Protein AF-A0A2S0QZ65-F1 (afdb_monomer)

Foldseek 3Di:
DLVQLVCQLVVLVVVVPDPDPDPPDPPVSNPRSVVSVVVNVVVVVCVVVVCPPPADPVRVVVVVVVVVVVVVVVVVVVVVVCVCVVDQLSVLVVQCVVCVLDLPSLLSNLVVLCVVQVLALPRPSLVVSLVSLVSSCVSLQDLSSLLSNQLSCQSNVNHDPVSLVSSLVSLLPHDDDPVNVCSLVVQLCQCVVVDPHHDQLVSSLSSVVSNCVPDADALQVLLVNLCSCLPRHPCNVCSLVSLLSSLLRAALPRPSVVVVLVVCVVVVVVVSNVVSQVSSVVSVNHNPPDD

Mean predicted aligned error: 8.36 Å

Nearest PDB structures (foldseek):
  7b70-assembly1_I  TM=4.624E-01  e=1.657E+00  Drosophila melanogaster
  6vp9-assembly1_B  TM=1.576E-01  e=5.061E+00  Homo sapiens

Secondary structure (DSSP, 8-state):
-HHHHHHHHHHHHHHH--SS--TT-SGGGSHHHHHHHHHHHHHHHHHHHH-TTS--HHHHHHHHHHHHHHHHHHHHHHHHHHHHHT-HHHHHHHHHHH-TT-HHHHHHHHHHHHHHHTT-TT-HHHHHHHHHHHHHHHT-S-SHHHHHHHHHHHHHT---HHHHHHHHHHHHHSPP-HHHHHHHHHHHHTTTTSSS----HHHHHHHHHHHHTTS---HHHHHHHHHHHHHHSS-GGGHHHHHHHHHHHS-TT-HHHHHHHHHHHHTT-HHHHHHHHHHHHHTT-------

Solvent-accessible surface area (backbone atoms only — not comparable to full-atom values): 15655 Å² total; per-residue (Å²): 98,46,70,57,11,53,50,40,28,53,51,36,47,57,70,64,62,55,96,64,88,68,94,82,63,70,74,72,54,47,61,69,16,49,52,14,52,53,40,30,50,51,45,53,52,52,55,65,73,68,46,74,89,80,52,52,76,68,52,53,51,52,52,51,52,52,51,50,52,52,52,51,51,52,50,50,53,48,51,52,49,50,59,37,68,72,35,71,62,57,35,24,51,48,41,27,68,79,35,72,89,34,45,68,28,21,36,50,35,14,50,47,26,34,60,74,21,70,76,38,49,87,32,72,36,33,58,52,12,38,57,36,12,48,56,22,32,71,71,59,68,61,53,62,27,38,50,48,34,45,54,49,26,50,54,49,71,67,60,51,72,65,54,52,53,52,41,50,54,40,57,71,67,41,74,88,47,77,68,58,62,48,48,53,57,59,46,50,45,32,35,72,61,79,37,100,46,72,46,62,39,56,63,44,49,54,46,44,54,48,45,58,75,74,46,87,69,54,23,56,55,26,43,54,49,17,51,46,32,43,74,61,30,94,54,33,76,58,16,57,63,32,47,48,46,12,55,70,64,31,58,81,83,27,66,47,51,54,50,51,55,49,55,36,60,78,69,67,40,61,70,60,50,54,51,51,51,53,50,26,48,75,71,72,35,70,71,70,76,76,132

Sequence (291 aa):
MRALGILWFFAGHALASNIIPLELIFEHRNHLPLAGLCLVGADILSTIFRTPETFSRSGFIAVGSTLTVIILAVALVTIYRAYQWGDGMRLAQYHANIAPDSARAWIDLCNRYYELSKGQPDHPMLQKAIDTCTIGHALGYDAISQTNVVIYKAVQGTLTPADWENLLERLKTVTITPGTKQIIWSLVSNSTGQTQLQLDPDRVAEAIKVITSRTTFSAHDYLNIAYFIHNYTTHPEQAIEYMRDVIRVGKIDDPAVLQMFTDLKESSYDEWINELQAYARTQGKFISAAP

Radius of gyration: 28.52 Å; Cα contacts (8 Å, |Δi|>4): 312; chains: 1; bounding box: 61×51×83 Å

Structure (mmCIF, N/CA/C/O backbone):
data_AF-A0A2S0QZ65-F1
#
_entry.id   AF-A0A2S0QZ65-F1
#
loop_
_atom_site.group_PDB
_atom_site.id
_atom_site.type_symbol
_atom_site.label_atom_id
_atom_site.label_alt_id
_atom_site.label_comp_id
_atom_site.label_asym_id
_atom_site.label_entity_id
_atom_site.label_seq_id
_atom_site.pdbx_PDB_ins_code
_atom_site.Cartn_x
_atom_site.Cartn_y
_atom_site.Cartn_z
_atom_site.occupancy
_atom_site.B_iso_or_equiv
_atom_site.auth_seq_id
_atom_site.auth_comp_id
_atom_site.auth_asym_id
_atom_site.auth_atom_id
_atom_site.pdbx_PDB_model_num
ATOM 1 N N . MET A 1 1 ? 30.275 -25.479 -28.707 1.00 80.19 1 MET A N 1
ATOM 2 C CA . MET A 1 1 ? 29.604 -24.841 -27.547 1.00 80.19 1 MET A CA 1
ATOM 3 C C . MET A 1 1 ? 28.186 -24.348 -27.865 1.00 80.19 1 MET A C 1
ATOM 5 O O . MET A 1 1 ? 27.400 -24.177 -26.941 1.00 80.19 1 MET A O 1
ATOM 9 N N . ARG A 1 2 ? 27.803 -24.204 -29.146 1.00 84.62 2 ARG A N 1
ATOM 10 C CA . ARG A 1 2 ? 26.457 -23.758 -29.582 1.00 84.62 2 ARG A CA 1
ATOM 11 C C . ARG A 1 2 ? 25.280 -24.542 -28.994 1.00 84.62 2 ARG A C 1
ATOM 13 O O . ARG A 1 2 ? 24.388 -23.934 -28.420 1.00 84.62 2 ARG A O 1
ATOM 20 N N . ALA A 1 3 ? 25.287 -25.872 -29.105 1.00 89.38 3 ALA A N 1
ATOM 21 C CA . ALA A 1 3 ? 24.193 -26.707 -28.598 1.00 89.38 3 ALA A CA 1
ATOM 22 C C . ALA A 1 3 ? 23.999 -26.555 -27.078 1.00 89.38 3 ALA A C 1
ATOM 24 O O . ALA A 1 3 ? 22.870 -26.470 -26.610 1.00 89.38 3 ALA A O 1
ATOM 25 N N . LEU A 1 4 ? 25.101 -26.435 -26.325 1.00 90.50 4 LEU A N 1
ATOM 26 C CA . LEU A 1 4 ? 25.074 -26.183 -24.884 1.00 90.50 4 LEU A CA 1
ATOM 27 C C . LEU A 1 4 ? 24.490 -24.803 -24.559 1.00 90.50 4 LEU A C 1
ATOM 29 O O . LEU A 1 4 ? 23.642 -24.709 -23.685 1.00 90.50 4 LEU A O 1
ATOM 33 N N . GLY A 1 5 ? 24.910 -23.744 -25.261 1.00 89.94 5 GLY A N 1
ATOM 34 C CA . GLY A 1 5 ? 24.390 -22.392 -25.027 1.00 89.94 5 GLY A CA 1
ATOM 35 C C . GLY A 1 5 ? 22.899 -22.252 -25.358 1.00 89.94 5 GLY A C 1
ATOM 36 O O . GLY A 1 5 ? 22.161 -21.621 -24.604 1.00 89.94 5 GLY A O 1
ATOM 37 N N . ILE A 1 6 ? 22.437 -22.908 -26.430 1.00 91.19 6 ILE A N 1
ATOM 38 C CA . ILE A 1 6 ? 21.011 -22.982 -26.792 1.00 91.19 6 ILE A CA 1
ATOM 39 C C . ILE A 1 6 ? 20.226 -23.746 -25.717 1.00 91.19 6 ILE A C 1
ATOM 41 O O . ILE A 1 6 ? 19.225 -23.236 -25.215 1.00 91.19 6 ILE A O 1
ATOM 45 N N . LEU A 1 7 ? 20.697 -24.936 -25.323 1.00 92.50 7 LEU A N 1
ATOM 46 C CA . LEU A 1 7 ? 20.081 -25.726 -24.254 1.00 92.50 7 LEU A CA 1
ATOM 47 C C . LEU A 1 7 ? 20.018 -24.928 -22.946 1.00 92.50 7 LEU A C 1
ATOM 49 O O . LEU A 1 7 ? 18.976 -24.901 -22.306 1.00 92.50 7 LEU A O 1
ATOM 53 N N . TRP A 1 8 ? 21.101 -24.243 -22.573 1.00 91.31 8 TRP A N 1
ATOM 54 C CA . TRP A 1 8 ? 21.194 -23.432 -21.358 1.00 91.31 8 TRP A CA 1
ATOM 55 C C . TRP A 1 8 ? 20.176 -22.292 -21.342 1.00 91.31 8 TRP A C 1
ATOM 57 O O . TRP A 1 8 ? 19.488 -22.088 -20.342 1.00 91.31 8 TRP A O 1
ATOM 67 N N . PHE A 1 9 ? 20.049 -21.569 -22.458 1.00 88.94 9 PHE A N 1
ATOM 68 C CA . PHE A 1 9 ? 19.092 -20.474 -22.586 1.00 88.94 9 PHE A CA 1
ATOM 69 C C . PHE A 1 9 ? 17.650 -20.958 -22.388 1.00 88.94 9 PHE A C 1
ATOM 71 O O . PHE A 1 9 ? 16.901 -20.368 -21.606 1.00 88.94 9 PHE A O 1
ATOM 78 N N . PHE A 1 10 ? 17.267 -22.051 -23.054 1.00 89.12 10 PHE A N 1
ATOM 79 C CA . PHE A 1 10 ? 15.910 -22.588 -22.949 1.00 89.12 10 PHE A CA 1
ATOM 80 C C . PHE A 1 10 ? 15.654 -23.307 -21.620 1.00 89.12 10 PHE A C 1
ATOM 82 O O . PHE A 1 10 ? 14.580 -23.141 -21.051 1.00 89.12 10 PHE A O 1
ATOM 89 N N . ALA A 1 11 ? 16.630 -24.034 -21.073 1.00 87.12 11 ALA A N 1
ATOM 90 C CA . ALA A 1 11 ? 16.510 -24.686 -19.768 1.00 87.12 11 ALA A CA 1
ATOM 91 C C . ALA A 1 11 ? 16.367 -23.663 -18.630 1.00 87.12 11 ALA A C 1
ATOM 93 O O . ALA A 1 11 ? 15.524 -23.831 -17.752 1.00 87.12 11 ALA A O 1
ATOM 94 N N . GLY A 1 12 ? 17.133 -22.567 -18.672 1.00 83.75 12 GLY A N 1
ATOM 95 C CA . GLY A 1 12 ? 17.011 -21.480 -17.702 1.00 83.75 12 GLY A CA 1
ATOM 96 C C . GLY A 1 12 ? 15.642 -20.792 -17.753 1.00 83.75 12 GLY A C 1
ATOM 97 O O . GLY A 1 12 ? 15.053 -20.517 -16.710 1.00 83.75 12 GLY A O 1
ATOM 98 N N . HIS A 1 13 ? 15.089 -20.573 -18.951 1.00 82.44 13 HIS A N 1
ATOM 99 C CA . HIS A 1 13 ? 13.732 -20.037 -19.099 1.00 82.44 13 HIS A CA 1
ATOM 100 C C . HIS A 1 13 ? 12.644 -21.042 -18.703 1.00 82.44 13 HIS A C 1
ATOM 102 O O . HIS A 1 13 ? 11.637 -20.632 -18.133 1.00 82.44 13 HIS A O 1
ATOM 108 N N . ALA A 1 14 ? 12.848 -22.341 -18.936 1.00 81.62 14 ALA A N 1
ATOM 109 C CA . ALA A 1 14 ? 11.929 -23.386 -18.485 1.00 81.62 14 ALA A CA 1
ATOM 110 C C . ALA A 1 14 ? 11.845 -23.444 -16.950 1.00 81.62 14 ALA A C 1
ATOM 112 O O . ALA A 1 14 ? 10.753 -23.550 -16.404 1.00 81.62 14 ALA A O 1
ATOM 113 N N . LEU A 1 15 ? 12.976 -23.280 -16.251 1.00 71.19 15 LEU A N 1
ATOM 114 C CA . LEU A 1 15 ? 13.027 -23.153 -14.786 1.00 71.19 15 LEU A CA 1
ATOM 115 C C . LEU A 1 15 ? 12.347 -21.870 -14.279 1.00 71.19 15 LEU A C 1
ATOM 117 O O . LEU A 1 15 ? 11.742 -21.863 -13.209 1.00 71.19 15 LEU A O 1
ATOM 121 N N . ALA A 1 16 ? 12.453 -20.776 -15.037 1.00 65.44 16 ALA A N 1
ATOM 122 C CA . ALA A 1 16 ? 11.881 -19.478 -14.684 1.00 65.44 16 ALA A CA 1
ATOM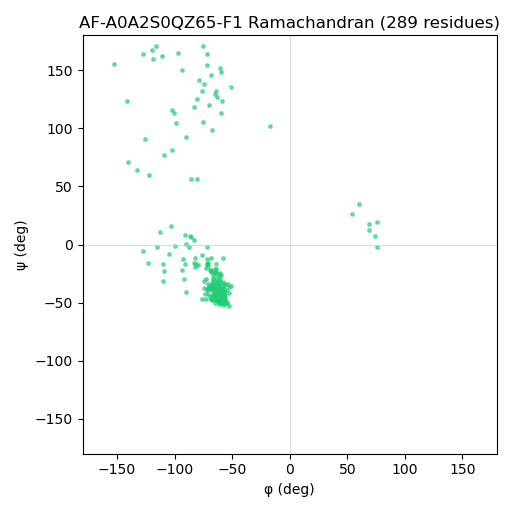 123 C C . ALA A 1 16 ? 10.389 -19.331 -15.051 1.00 65.44 16 ALA A C 1
ATOM 125 O O . ALA A 1 16 ? 9.721 -18.422 -14.542 1.00 65.44 16 ALA A O 1
ATOM 126 N N . SER A 1 17 ? 9.861 -20.212 -15.907 1.00 61.78 17 SER A N 1
ATOM 127 C CA . SER A 1 17 ? 8.450 -20.311 -16.297 1.00 61.78 17 SER A CA 1
ATOM 128 C C . SER A 1 17 ? 7.652 -21.061 -15.225 1.00 61.78 17 SER A C 1
ATOM 130 O O . SER A 1 17 ? 7.030 -22.089 -15.470 1.00 61.78 17 SER A O 1
ATOM 132 N N . ASN A 1 18 ? 7.701 -20.575 -13.985 1.00 55.81 18 ASN A N 1
ATOM 133 C CA . ASN A 1 18 ? 6.836 -21.116 -12.947 1.00 55.81 18 ASN A CA 1
ATOM 134 C C . ASN A 1 18 ? 5.395 -20.635 -13.159 1.00 55.81 18 ASN A C 1
ATOM 136 O O . ASN A 1 18 ? 5.148 -19.459 -13.419 1.00 55.81 18 ASN A O 1
ATOM 140 N N . ILE A 1 19 ? 4.462 -21.571 -12.975 1.00 58.62 19 ILE A N 1
ATOM 141 C CA . ILE A 1 19 ? 2.993 -21.453 -13.062 1.00 58.62 19 ILE A CA 1
ATOM 142 C C . ILE A 1 19 ? 2.419 -20.389 -12.097 1.00 58.62 19 ILE A C 1
ATOM 144 O O . ILE A 1 19 ? 1.267 -19.983 -12.221 1.00 58.62 19 ILE A O 1
ATOM 148 N N . ILE A 1 20 ? 3.229 -19.894 -11.155 1.00 56.56 20 ILE A N 1
ATOM 149 C CA . ILE A 1 20 ? 2.854 -18.868 -10.181 1.00 56.56 20 ILE A CA 1
ATOM 150 C C . ILE A 1 20 ? 3.395 -17.504 -10.649 1.00 56.56 20 ILE A C 1
ATOM 152 O O . ILE A 1 20 ? 4.618 -17.305 -10.660 1.00 56.56 20 ILE A O 1
ATOM 156 N N . PRO A 1 21 ? 2.525 -16.543 -11.009 1.00 48.59 21 PRO A N 1
ATOM 157 C CA . PRO A 1 21 ? 2.946 -15.185 -11.322 1.00 48.59 21 PRO A CA 1
ATOM 158 C C . PRO A 1 21 ? 3.471 -14.503 -10.050 1.00 48.59 21 PRO A C 1
ATOM 160 O O . PRO A 1 21 ? 2.712 -14.034 -9.211 1.00 48.59 21 PRO A O 1
ATOM 163 N N . LEU A 1 22 ? 4.794 -14.471 -9.882 1.00 53.34 22 LEU A N 1
ATOM 164 C CA . LEU A 1 22 ? 5.442 -13.660 -8.846 1.00 53.34 22 LEU A CA 1
ATOM 165 C C . LEU A 1 22 ? 5.599 -12.232 -9.383 1.00 53.34 22 LEU A C 1
ATOM 167 O O . LEU A 1 22 ? 6.299 -12.021 -10.373 1.00 53.34 22 LEU A O 1
ATOM 171 N N . GLU A 1 23 ? 4.975 -11.262 -8.718 1.00 55.25 23 GLU A N 1
ATOM 172 C CA . GLU A 1 23 ? 4.791 -9.888 -9.212 1.00 55.25 23 GLU A CA 1
ATOM 173 C C . GLU A 1 23 ? 6.043 -8.984 -9.245 1.00 55.25 23 GLU A C 1
ATOM 175 O O . GLU A 1 23 ? 5.927 -7.838 -9.677 1.00 55.25 23 GLU A O 1
ATOM 180 N N . LEU A 1 24 ? 7.225 -9.435 -8.799 1.00 51.62 24 LEU A N 1
ATOM 181 C CA . LEU A 1 24 ? 8.335 -8.513 -8.480 1.00 51.62 24 LEU A CA 1
ATOM 182 C C . LEU A 1 24 ? 9.699 -8.791 -9.126 1.00 51.62 24 LEU A C 1
ATOM 184 O O . LEU A 1 24 ? 10.608 -7.985 -8.970 1.00 51.62 24 LEU A O 1
ATOM 188 N N . ILE A 1 25 ? 9.894 -9.896 -9.849 1.00 53.12 25 ILE A N 1
ATOM 189 C CA . ILE A 1 25 ? 11.236 -10.279 -10.328 1.00 53.12 25 ILE A CA 1
ATOM 190 C C . ILE A 1 25 ? 11.115 -10.836 -11.745 1.00 53.12 25 ILE A C 1
ATOM 192 O O . ILE A 1 25 ? 11.221 -12.042 -11.953 1.00 53.12 25 ILE A O 1
ATOM 196 N N . PHE A 1 26 ? 10.832 -9.979 -12.725 1.00 55.62 26 PHE A N 1
ATOM 197 C CA . PHE A 1 26 ? 10.845 -10.379 -14.138 1.00 55.62 26 PHE A CA 1
ATOM 198 C C . PHE A 1 26 ? 12.229 -10.176 -14.767 1.00 55.62 26 PHE A C 1
ATOM 200 O O . PHE A 1 26 ? 12.714 -11.064 -15.463 1.00 55.62 26 PHE A O 1
ATOM 207 N N . GLU A 1 27 ? 12.915 -9.070 -14.460 1.00 56.22 27 GLU A N 1
ATOM 208 C CA . GLU A 1 27 ? 14.211 -8.754 -15.079 1.00 56.22 27 GLU A CA 1
ATOM 209 C C . GLU A 1 27 ? 15.340 -9.685 -14.600 1.00 56.22 27 GLU A C 1
ATOM 211 O O . GLU A 1 27 ? 16.138 -10.161 -15.411 1.00 56.22 27 GLU A O 1
ATOM 216 N N . HIS A 1 28 ? 15.357 -10.060 -13.313 1.00 63.12 28 HIS A N 1
ATOM 217 C CA . HIS A 1 28 ? 16.417 -10.927 -12.781 1.00 63.12 28 HIS A CA 1
ATOM 218 C C . HIS A 1 28 ? 16.341 -12.387 -13.243 1.00 63.12 28 HIS A C 1
ATOM 220 O O . HIS A 1 28 ? 17.310 -13.132 -13.093 1.00 63.12 28 HIS A O 1
ATOM 226 N N . ARG A 1 29 ? 15.224 -12.801 -13.854 1.00 69.19 29 ARG A N 1
ATOM 227 C CA . ARG A 1 29 ? 15.074 -14.154 -14.410 1.00 69.19 29 ARG A CA 1
ATOM 228 C C . ARG A 1 29 ? 15.878 -14.358 -15.685 1.00 69.19 29 ARG A C 1
ATOM 230 O O . ARG A 1 29 ? 16.154 -15.500 -16.030 1.00 69.19 29 ARG A O 1
ATOM 237 N N . ASN A 1 30 ? 16.269 -13.278 -16.366 1.00 74.62 30 ASN A N 1
ATOM 238 C CA . ASN A 1 30 ? 16.976 -13.371 -17.639 1.00 74.62 30 ASN A CA 1
ATOM 239 C C . ASN A 1 30 ? 18.507 -13.389 -17.482 1.00 74.62 30 ASN A C 1
ATOM 241 O O . ASN A 1 30 ? 19.199 -13.822 -18.396 1.00 74.62 30 ASN A O 1
ATOM 245 N N . HIS A 1 31 ? 19.066 -12.989 -16.331 1.00 79.25 31 HIS A N 1
ATOM 246 C CA . HIS A 1 31 ? 20.527 -12.941 -16.154 1.00 79.25 31 HIS A CA 1
ATOM 247 C C . HIS A 1 31 ? 21.191 -14.310 -16.362 1.00 79.25 31 HIS A C 1
ATOM 249 O O . HIS A 1 31 ? 22.187 -14.417 -17.076 1.00 79.25 31 HIS A O 1
ATOM 255 N N . LEU A 1 32 ? 20.614 -15.362 -15.772 1.00 82.56 32 LEU A N 1
ATOM 256 C CA . LEU A 1 32 ? 21.159 -16.716 -15.853 1.00 82.56 32 LEU A CA 1
ATOM 257 C C . LEU A 1 32 ? 20.974 -17.352 -17.249 1.00 82.56 32 LEU A C 1
ATOM 259 O O . LEU A 1 32 ? 21.957 -17.872 -17.784 1.00 82.56 32 LEU A O 1
ATOM 263 N N . PRO A 1 33 ? 19.788 -17.293 -17.891 1.00 87.12 33 PRO A N 1
ATOM 264 C CA . PRO A 1 33 ? 19.627 -17.751 -19.270 1.00 87.12 33 PRO A CA 1
ATOM 265 C C . PRO A 1 33 ? 20.496 -17.011 -20.294 1.00 87.12 33 PRO A C 1
ATOM 267 O O . PRO A 1 33 ? 21.007 -17.638 -21.224 1.00 87.12 33 PRO A O 1
ATOM 270 N N . LEU A 1 34 ? 20.698 -15.698 -20.133 1.00 87.50 34 LEU A N 1
ATOM 271 C CA . LEU A 1 34 ? 21.427 -14.863 -21.095 1.00 87.50 34 LEU A CA 1
ATOM 272 C C . LEU A 1 34 ? 22.913 -15.241 -21.211 1.00 87.50 34 LEU A C 1
ATOM 274 O O . LEU A 1 34 ? 23.498 -15.088 -22.283 1.00 87.50 34 LEU A O 1
ATOM 278 N N . ALA A 1 35 ? 23.497 -15.859 -20.177 1.00 87.06 35 ALA A N 1
ATOM 279 C CA . ALA A 1 35 ? 24.823 -16.475 -20.263 1.00 87.06 35 ALA A CA 1
ATOM 280 C C . ALA A 1 35 ? 24.914 -17.534 -21.385 1.00 87.06 35 ALA A C 1
ATOM 282 O O . ALA A 1 35 ? 25.939 -17.639 -22.060 1.00 87.06 35 ALA A O 1
ATOM 283 N N . GLY A 1 36 ? 23.825 -18.267 -21.648 1.00 88.38 36 GLY A N 1
ATOM 284 C CA . GLY A 1 36 ? 23.737 -19.232 -22.746 1.00 88.38 36 GLY A CA 1
ATOM 285 C C . GLY A 1 36 ? 23.864 -18.578 -24.125 1.00 88.38 36 GLY A C 1
ATOM 286 O O . GLY A 1 36 ? 24.596 -19.080 -24.980 1.00 88.38 36 GLY A O 1
ATOM 287 N N . LEU A 1 37 ? 23.238 -17.413 -24.329 1.00 87.12 37 LEU A N 1
ATOM 288 C CA . LEU A 1 37 ? 23.377 -16.637 -25.568 1.00 87.12 37 LEU A CA 1
ATOM 289 C C . LEU A 1 37 ? 24.796 -16.085 -25.741 1.00 87.12 37 LEU A C 1
ATOM 291 O O . LEU A 1 37 ? 25.327 -16.123 -26.852 1.00 87.12 37 LEU A O 1
ATOM 295 N N . CYS A 1 38 ? 25.447 -15.649 -24.658 1.00 87.25 38 CYS A N 1
ATOM 296 C CA . CYS A 1 38 ? 26.850 -15.229 -24.699 1.00 87.25 38 CYS A CA 1
ATOM 297 C C . CYS A 1 38 ? 27.777 -16.365 -25.168 1.00 87.25 38 CYS A C 1
ATOM 299 O O . CYS A 1 38 ? 28.673 -16.125 -25.978 1.00 87.25 38 CYS A O 1
ATOM 301 N N . LEU A 1 39 ? 27.537 -17.609 -24.730 1.00 87.00 39 LEU A N 1
ATOM 302 C CA . LEU A 1 39 ? 28.298 -18.785 -25.180 1.00 87.00 39 LEU A CA 1
ATOM 303 C C . LEU A 1 39 ? 28.093 -19.082 -26.672 1.00 87.00 39 LEU A C 1
ATOM 305 O O . LEU A 1 39 ? 29.053 -19.413 -27.371 1.00 87.00 39 LEU A O 1
ATOM 309 N N . VAL A 1 40 ? 26.861 -18.949 -27.177 1.00 88.38 40 VAL A N 1
ATOM 310 C CA . VAL A 1 40 ? 26.571 -19.087 -28.616 1.00 88.38 40 VAL A CA 1
ATOM 311 C C . VAL A 1 40 ? 27.291 -17.997 -29.412 1.00 88.38 40 VAL A C 1
ATOM 313 O O . VAL A 1 40 ? 27.945 -18.306 -30.408 1.00 88.38 40 VAL A O 1
ATOM 316 N N . GLY A 1 41 ? 27.226 -16.745 -28.950 1.00 85.00 41 GLY A N 1
ATOM 317 C CA . GLY A 1 41 ? 27.907 -15.612 -29.573 1.00 85.00 41 GLY A CA 1
ATOM 318 C C . GLY A 1 41 ? 29.424 -15.797 -29.630 1.00 85.00 41 GLY A C 1
ATOM 319 O O . GLY A 1 41 ? 30.018 -15.640 -30.694 1.00 85.00 41 GLY A O 1
ATOM 320 N N . ALA A 1 42 ? 30.051 -16.209 -28.524 1.00 84.25 42 ALA A N 1
ATOM 321 C CA . ALA A 1 42 ? 31.489 -16.472 -28.465 1.00 84.25 42 ALA A CA 1
ATOM 322 C C . ALA A 1 42 ? 31.923 -17.598 -29.425 1.00 84.25 42 ALA A C 1
ATOM 324 O O . ALA A 1 42 ? 32.940 -17.479 -30.111 1.00 84.25 42 ALA A O 1
ATOM 325 N N . ASP A 1 43 ? 31.139 -18.674 -29.528 1.00 84.81 43 ASP A N 1
ATOM 326 C CA . ASP A 1 43 ? 31.410 -19.787 -30.446 1.00 84.81 43 ASP A CA 1
ATOM 327 C C . ASP A 1 43 ? 31.283 -19.361 -31.922 1.00 84.81 43 ASP A C 1
ATOM 329 O O . ASP A 1 43 ? 32.160 -19.663 -32.735 1.00 84.81 43 ASP A O 1
ATOM 333 N N . ILE A 1 44 ? 30.251 -18.583 -32.269 1.00 83.12 44 ILE A N 1
ATOM 334 C CA . ILE A 1 44 ? 30.088 -18.014 -33.616 1.00 83.12 44 ILE A CA 1
ATOM 335 C C . ILE A 1 44 ? 31.264 -17.090 -33.956 1.00 83.12 44 ILE A C 1
ATOM 337 O O . ILE A 1 44 ? 31.893 -17.272 -34.997 1.00 83.12 44 ILE A O 1
ATOM 341 N N . LEU A 1 45 ? 31.611 -16.158 -33.062 1.00 80.94 45 LEU A N 1
ATOM 342 C CA . LEU A 1 45 ? 32.729 -15.231 -33.257 1.00 80.94 45 LEU A CA 1
ATOM 343 C C . LEU A 1 45 ? 34.051 -15.986 -33.430 1.00 80.94 45 LEU A C 1
ATOM 345 O O . LEU A 1 45 ? 34.762 -15.760 -34.405 1.00 80.94 45 LEU A O 1
ATOM 349 N N . SER A 1 46 ? 34.354 -16.941 -32.548 1.00 81.06 46 SER A N 1
ATOM 350 C CA . SER A 1 46 ? 35.572 -17.755 -32.654 1.00 81.06 46 SER A CA 1
ATOM 351 C C . SER A 1 46 ? 35.649 -18.554 -33.955 1.00 81.06 46 SER A C 1
ATOM 353 O O . SER A 1 46 ? 36.741 -18.722 -34.489 1.00 81.06 46 SER A O 1
ATOM 355 N N . THR A 1 47 ? 34.516 -19.008 -34.496 1.00 80.06 47 THR A N 1
ATOM 356 C CA . THR A 1 47 ? 34.484 -19.707 -35.786 1.00 80.06 47 THR A CA 1
ATOM 357 C C . THR A 1 47 ? 34.803 -18.747 -36.927 1.00 80.06 47 THR A C 1
ATOM 359 O O . THR A 1 47 ? 35.627 -19.073 -37.774 1.00 80.06 47 THR A O 1
ATOM 362 N N . ILE A 1 48 ? 34.220 -17.545 -36.912 1.00 74.56 48 ILE A N 1
ATOM 363 C CA . ILE A 1 48 ? 34.464 -16.521 -37.935 1.00 74.56 48 ILE A CA 1
ATOM 364 C C . ILE A 1 48 ? 35.936 -16.076 -37.942 1.00 74.56 48 ILE A C 1
ATOM 366 O O . ILE A 1 48 ? 36.530 -15.937 -39.007 1.00 74.56 48 ILE A O 1
ATOM 370 N N . PHE A 1 49 ? 36.549 -15.895 -36.767 1.00 72.56 49 PHE A N 1
ATOM 371 C CA . PHE A 1 49 ? 37.938 -15.432 -36.653 1.00 72.56 49 PHE A CA 1
ATOM 372 C C . PHE A 1 49 ? 39.001 -16.536 -36.823 1.00 72.56 49 PHE A C 1
ATOM 374 O O . PHE A 1 49 ? 40.178 -16.214 -36.962 1.00 72.56 49 PHE A O 1
ATOM 381 N N . ARG A 1 50 ? 38.626 -17.826 -36.818 1.00 72.75 50 ARG A N 1
ATOM 382 C CA . ARG A 1 50 ? 39.565 -18.963 -36.956 1.00 72.75 50 ARG A CA 1
ATOM 383 C C . ARG A 1 50 ? 39.771 -19.464 -38.382 1.00 72.75 50 ARG A C 1
ATOM 385 O O . ARG A 1 50 ? 40.702 -20.231 -38.599 1.00 72.75 50 ARG A O 1
ATOM 392 N N . THR A 1 51 ? 38.948 -19.051 -39.342 1.00 62.47 51 THR A N 1
ATOM 393 C CA . THR A 1 51 ? 39.070 -19.444 -40.757 1.00 62.47 51 THR A CA 1
ATOM 394 C C . THR A 1 51 ? 39.543 -18.269 -41.620 1.00 62.47 51 THR A C 1
ATOM 396 O O . THR A 1 51 ? 38.730 -17.655 -42.314 1.00 62.47 51 THR A O 1
ATOM 399 N N . PRO A 1 52 ? 40.845 -17.920 -41.586 1.00 58.28 52 PRO A N 1
ATOM 400 C CA . PRO A 1 52 ? 41.395 -16.830 -42.389 1.00 58.28 52 PRO A CA 1
ATOM 401 C C . PRO A 1 52 ? 41.425 -17.144 -43.894 1.00 58.28 52 PRO A C 1
ATOM 403 O O . PRO A 1 52 ? 41.422 -16.220 -44.698 1.00 58.28 52 PRO A O 1
ATOM 406 N N . GLU A 1 53 ? 41.411 -18.422 -44.292 1.00 60.69 53 GLU A N 1
ATOM 407 C CA . GLU A 1 53 ? 41.577 -18.819 -45.701 1.00 60.69 53 GLU A CA 1
ATOM 408 C C . GLU A 1 53 ? 40.299 -18.725 -46.551 1.00 60.69 53 GLU A C 1
ATOM 410 O O . GLU A 1 53 ? 40.372 -18.688 -47.776 1.00 60.69 53 GLU A O 1
ATOM 415 N N . THR A 1 54 ? 39.120 -18.640 -45.931 1.00 58.62 54 THR A N 1
ATOM 416 C CA . THR A 1 54 ? 37.822 -18.618 -46.635 1.00 58.62 54 THR A CA 1
ATOM 417 C C . THR A 1 54 ? 37.165 -17.241 -46.693 1.00 58.62 54 THR A C 1
ATOM 419 O O . THR A 1 54 ? 36.145 -17.080 -47.361 1.00 58.62 54 THR A O 1
ATOM 422 N N . PHE 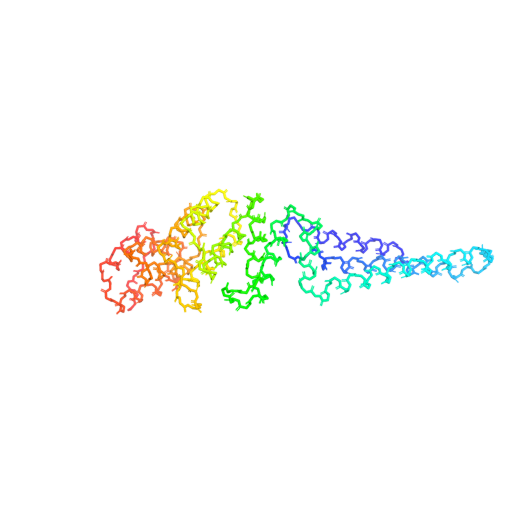A 1 55 ? 37.704 -16.241 -45.992 1.00 65.56 55 PHE A N 1
ATOM 423 C CA . PHE A 1 55 ? 37.090 -14.918 -45.898 1.00 65.56 55 PHE A CA 1
ATOM 424 C C . PHE A 1 55 ? 37.803 -13.918 -46.810 1.00 65.56 55 PHE A C 1
ATOM 426 O O . PHE A 1 55 ? 38.965 -13.573 -46.603 1.00 65.56 55 PHE A O 1
ATOM 433 N N . SER A 1 56 ? 37.092 -13.401 -47.814 1.00 75.81 56 SER A N 1
ATOM 434 C CA . SER A 1 56 ? 37.586 -12.267 -48.594 1.00 75.81 56 SER A CA 1
ATOM 435 C C . SER A 1 56 ? 37.808 -11.054 -47.679 1.00 75.81 56 SER A C 1
ATOM 437 O O . SER A 1 56 ? 37.099 -10.858 -46.686 1.00 75.81 56 SER A O 1
ATOM 439 N N . ARG A 1 57 ? 38.749 -10.172 -48.044 1.00 76.94 57 ARG A N 1
ATOM 440 C CA . ARG A 1 57 ? 38.976 -8.894 -47.340 1.00 76.94 57 ARG A CA 1
ATOM 441 C C . ARG A 1 57 ? 37.675 -8.096 -47.163 1.00 76.94 57 ARG A C 1
ATOM 443 O O . ARG A 1 57 ? 37.479 -7.470 -46.126 1.00 76.94 57 ARG A O 1
ATOM 450 N N . SER A 1 58 ? 36.774 -8.153 -48.148 1.00 77.69 58 SER A N 1
ATOM 451 C CA . SER A 1 58 ? 35.447 -7.531 -48.082 1.00 77.69 58 SER A CA 1
ATOM 452 C C . SER A 1 58 ? 34.537 -8.167 -47.026 1.00 77.69 58 SER A C 1
ATOM 454 O O . SER A 1 58 ? 33.866 -7.439 -46.300 1.00 77.69 58 SER A O 1
ATOM 456 N N . GLY A 1 59 ? 34.553 -9.494 -46.878 1.00 78.38 59 GLY A N 1
ATOM 457 C CA . GLY A 1 59 ? 33.783 -10.193 -45.850 1.00 78.38 59 GLY A CA 1
ATOM 458 C C . GLY A 1 59 ? 34.246 -9.847 -44.434 1.00 78.38 59 GLY A C 1
ATOM 459 O O . GLY A 1 59 ? 33.417 -9.602 -43.561 1.00 78.38 59 GLY A O 1
ATOM 460 N N . PHE A 1 60 ? 35.559 -9.763 -44.202 1.00 79.00 60 PHE A N 1
ATOM 461 C CA . PHE A 1 60 ? 36.093 -9.443 -42.874 1.00 79.00 60 PHE A CA 1
ATOM 462 C C . PHE A 1 60 ? 35.702 -8.022 -42.444 1.00 79.00 60 PHE A C 1
ATOM 464 O O . PHE A 1 60 ? 35.268 -7.806 -41.314 1.00 79.00 60 PHE A O 1
ATOM 471 N N . ILE A 1 61 ? 35.777 -7.062 -43.373 1.00 81.88 61 ILE A N 1
ATOM 472 C CA . ILE A 1 61 ? 35.337 -5.678 -43.147 1.00 81.88 61 ILE A CA 1
ATOM 473 C C . ILE A 1 61 ? 33.821 -5.620 -42.896 1.00 81.88 61 ILE A C 1
ATOM 475 O O . ILE A 1 61 ? 33.380 -4.903 -41.998 1.00 81.88 61 ILE A O 1
ATOM 479 N N . ALA A 1 62 ? 33.018 -6.390 -43.637 1.00 82.12 62 ALA A N 1
ATOM 480 C CA . ALA A 1 62 ? 31.568 -6.447 -43.445 1.00 82.12 62 ALA A CA 1
ATOM 481 C C . ALA A 1 62 ? 31.181 -7.013 -42.066 1.00 82.12 62 ALA A C 1
ATOM 483 O O . ALA A 1 62 ? 30.345 -6.433 -41.374 1.00 82.12 62 ALA A O 1
ATOM 484 N N . VAL A 1 63 ? 31.822 -8.097 -41.615 1.00 82.69 63 VAL A N 1
ATOM 485 C CA . VAL A 1 63 ? 31.577 -8.653 -40.274 1.00 82.69 63 VAL A CA 1
ATOM 486 C C . VAL A 1 63 ? 32.058 -7.696 -39.185 1.00 82.69 63 VAL A C 1
ATOM 488 O O . VAL A 1 63 ? 31.314 -7.427 -38.245 1.00 82.69 63 VAL A O 1
ATOM 491 N N . GLY A 1 64 ? 33.272 -7.153 -39.318 1.00 83.12 64 GLY A N 1
ATOM 492 C CA . GLY A 1 64 ? 33.830 -6.205 -38.355 1.00 83.12 64 GLY A CA 1
ATOM 493 C C . GLY A 1 64 ? 32.945 -4.971 -38.189 1.00 83.12 64 GLY A C 1
ATOM 494 O O . GLY A 1 64 ? 32.566 -4.640 -37.070 1.00 83.12 64 GLY A O 1
ATOM 495 N N . SER A 1 65 ? 32.530 -4.351 -39.298 1.00 84.19 65 SER A N 1
ATOM 496 C CA . SER A 1 65 ? 31.616 -3.200 -39.274 1.00 84.19 65 SER A CA 1
ATOM 497 C C . SER A 1 65 ? 30.255 -3.545 -38.669 1.00 84.19 65 SER A C 1
ATOM 499 O O . SER A 1 65 ? 29.761 -2.791 -37.834 1.00 84.19 65 SER A O 1
ATOM 501 N N . THR A 1 66 ? 29.682 -4.706 -39.000 1.00 85.06 66 THR A N 1
ATOM 502 C CA . THR A 1 66 ? 28.419 -5.172 -38.405 1.00 85.06 66 THR A CA 1
ATOM 503 C C . THR A 1 66 ? 28.543 -5.335 -36.888 1.00 85.06 66 THR A C 1
ATOM 505 O O . THR A 1 66 ? 27.696 -4.844 -36.144 1.00 85.06 66 THR A O 1
ATOM 508 N N . LEU A 1 67 ? 29.616 -5.968 -36.404 1.00 85.94 67 LEU A N 1
ATOM 509 C CA . LEU A 1 67 ? 29.862 -6.132 -34.968 1.00 85.94 67 LEU A CA 1
ATOM 510 C C . LEU A 1 67 ? 30.072 -4.792 -34.268 1.00 85.94 67 LEU A C 1
ATOM 512 O O . LEU A 1 67 ? 29.522 -4.581 -33.191 1.00 85.94 67 LEU A O 1
ATOM 516 N N . THR A 1 68 ? 30.815 -3.868 -34.881 1.00 87.50 68 THR A N 1
ATOM 517 C CA . THR A 1 68 ? 30.984 -2.513 -34.349 1.00 87.50 68 THR A CA 1
ATOM 518 C C . THR A 1 68 ? 29.642 -1.795 -34.229 1.00 87.50 68 THR A C 1
ATOM 520 O O . THR A 1 68 ? 29.368 -1.218 -33.181 1.00 87.50 68 THR A O 1
ATOM 523 N N . VAL A 1 69 ? 28.775 -1.874 -35.243 1.00 92.25 69 VAL A N 1
ATOM 524 C CA . VAL A 1 69 ? 27.427 -1.281 -35.194 1.00 92.25 69 VAL A CA 1
ATOM 525 C C . VAL A 1 69 ? 26.593 -1.896 -34.071 1.00 92.25 69 VAL A C 1
ATOM 527 O O . VAL A 1 69 ? 25.968 -1.157 -33.315 1.00 92.25 69 VAL A O 1
ATOM 530 N N . ILE A 1 70 ? 26.618 -3.223 -33.909 1.00 89.00 70 ILE A N 1
ATOM 531 C CA . ILE A 1 70 ? 25.903 -3.908 -32.821 1.00 89.00 70 ILE A CA 1
ATOM 532 C C . ILE A 1 70 ? 26.418 -3.445 -31.454 1.00 89.00 70 ILE A C 1
ATOM 534 O O . ILE A 1 70 ? 25.618 -3.094 -30.590 1.00 89.00 70 ILE A O 1
ATOM 538 N N . ILE A 1 71 ? 27.739 -3.402 -31.254 1.00 89.38 71 ILE A N 1
ATOM 539 C CA . ILE A 1 71 ? 28.348 -2.964 -29.989 1.00 89.38 71 ILE A CA 1
ATOM 540 C C . ILE A 1 71 ? 27.972 -1.514 -29.686 1.00 89.38 71 ILE A C 1
ATOM 542 O O . ILE A 1 71 ? 27.575 -1.215 -28.562 1.00 89.38 71 ILE A O 1
ATOM 546 N N . LEU A 1 72 ? 28.051 -0.621 -30.676 1.00 94.50 72 LEU A N 1
ATOM 547 C CA . LEU A 1 72 ? 27.665 0.779 -30.510 1.00 94.50 72 LEU A CA 1
ATOM 548 C C . LEU A 1 72 ? 26.176 0.916 -30.180 1.00 94.50 72 LEU A C 1
ATOM 550 O O . LEU A 1 72 ? 25.829 1.655 -29.262 1.00 94.50 72 LEU A O 1
ATOM 554 N N . ALA A 1 73 ? 25.299 0.178 -30.862 1.00 94.06 73 ALA A N 1
ATOM 555 C CA . ALA A 1 73 ? 23.866 0.186 -30.580 1.00 94.06 73 ALA A CA 1
ATOM 556 C C . ALA A 1 73 ? 23.566 -0.293 -29.150 1.00 94.06 73 ALA A C 1
ATOM 558 O O . ALA A 1 73 ? 22.842 0.376 -28.414 1.00 94.06 73 ALA A O 1
ATOM 559 N N . VAL A 1 74 ? 24.168 -1.408 -28.721 1.00 90.88 74 VAL A N 1
ATOM 560 C CA . VAL A 1 74 ? 24.005 -1.935 -27.356 1.00 90.88 74 VAL A CA 1
ATOM 561 C C . VAL A 1 74 ? 24.570 -0.964 -26.322 1.00 90.88 74 VAL A C 1
ATOM 563 O O . VAL A 1 74 ? 23.920 -0.728 -25.305 1.00 90.88 74 VAL A O 1
ATOM 566 N N . ALA A 1 75 ? 25.734 -0.360 -26.572 1.00 93.38 75 ALA A N 1
ATOM 567 C CA . ALA A 1 75 ? 26.320 0.636 -25.681 1.00 93.38 75 ALA A CA 1
ATOM 568 C C . ALA A 1 75 ? 25.404 1.858 -25.525 1.00 93.38 75 ALA A C 1
ATOM 570 O O . ALA A 1 75 ? 25.135 2.275 -24.402 1.00 93.38 75 ALA A O 1
ATOM 571 N N . LEU A 1 76 ? 24.855 2.382 -26.626 1.00 96.38 76 LEU A N 1
ATOM 572 C CA . LEU A 1 76 ? 23.921 3.510 -26.602 1.00 96.38 76 LEU A CA 1
ATOM 573 C C . LEU A 1 76 ? 22.632 3.179 -25.841 1.00 96.38 76 LEU A C 1
ATOM 575 O O . LEU A 1 76 ? 22.220 3.954 -24.978 1.00 96.38 76 LEU A O 1
ATOM 579 N N . VAL A 1 77 ? 22.021 2.017 -26.098 1.00 93.88 77 VAL A N 1
ATOM 580 C CA . VAL A 1 77 ? 20.824 1.569 -25.363 1.00 93.88 77 VAL A CA 1
ATOM 581 C C . VAL A 1 77 ? 21.137 1.383 -23.879 1.00 93.88 77 VAL A C 1
ATOM 583 O O . VAL A 1 77 ? 20.339 1.773 -23.030 1.00 93.88 77 VAL A O 1
ATOM 586 N N . THR A 1 78 ? 22.309 0.842 -23.551 1.00 91.75 78 THR A N 1
ATOM 587 C CA . THR A 1 78 ? 22.743 0.644 -22.162 1.00 91.75 78 THR A CA 1
ATOM 588 C C . THR A 1 78 ? 22.945 1.977 -21.453 1.00 91.75 78 THR A C 1
ATOM 590 O O . THR A 1 78 ? 22.465 2.138 -20.336 1.00 91.75 78 THR A O 1
ATOM 593 N N . ILE A 1 79 ? 23.583 2.955 -22.101 1.00 95.56 79 ILE A N 1
ATOM 594 C CA . ILE A 1 79 ? 23.742 4.313 -21.562 1.00 95.56 79 ILE A CA 1
ATOM 595 C C . ILE A 1 79 ? 22.371 4.953 -21.337 1.00 95.56 79 ILE A C 1
ATOM 597 O O . ILE A 1 79 ? 22.124 5.513 -20.271 1.00 95.56 79 ILE A O 1
ATOM 601 N N . TYR A 1 80 ? 21.457 4.841 -22.302 1.00 93.06 80 TYR A N 1
ATOM 602 C CA . TYR A 1 80 ? 20.113 5.396 -22.173 1.00 93.06 80 TYR A CA 1
ATOM 603 C C . TYR A 1 80 ? 19.319 4.734 -21.036 1.00 93.06 80 TYR A C 1
ATOM 605 O O . TYR A 1 80 ? 18.684 5.424 -20.240 1.00 93.06 80 TYR A O 1
ATOM 613 N N . ARG A 1 81 ? 19.410 3.407 -20.891 1.00 91.81 81 ARG A N 1
ATOM 614 C CA . ARG A 1 81 ? 18.806 2.677 -19.766 1.00 91.81 81 ARG A CA 1
ATOM 615 C C . ARG A 1 81 ? 19.443 3.065 -18.435 1.00 91.81 81 ARG A C 1
ATOM 617 O O . ARG A 1 81 ? 18.713 3.356 -17.498 1.00 91.81 81 ARG A O 1
ATOM 624 N N . ALA A 1 82 ? 20.767 3.157 -18.352 1.00 93.25 82 ALA A N 1
ATOM 625 C CA . ALA A 1 82 ? 21.454 3.621 -17.148 1.00 93.25 82 ALA A CA 1
ATOM 626 C C . ALA A 1 82 ? 21.030 5.050 -16.773 1.00 93.25 82 ALA A C 1
ATOM 628 O O . ALA A 1 82 ? 20.802 5.339 -15.603 1.00 93.25 82 ALA A O 1
ATOM 629 N N . TYR A 1 83 ? 20.838 5.926 -17.764 1.00 94.12 83 TYR A N 1
ATOM 630 C CA . TYR A 1 83 ? 20.292 7.261 -17.547 1.00 94.12 83 TYR A CA 1
ATOM 631 C C . TYR A 1 83 ? 18.857 7.208 -17.006 1.00 94.12 83 TYR A C 1
ATOM 633 O O . TYR A 1 83 ? 18.562 7.919 -16.055 1.00 94.12 83 TYR A O 1
ATOM 641 N N . GLN A 1 84 ? 17.964 6.375 -17.550 1.00 89.44 84 GLN A N 1
ATOM 642 C CA . GLN A 1 84 ? 16.599 6.223 -17.019 1.00 89.44 84 GLN A CA 1
ATOM 643 C C . GLN A 1 84 ? 16.587 5.734 -15.564 1.00 89.44 84 GLN A C 1
ATOM 645 O O . GLN A 1 84 ? 15.875 6.298 -14.743 1.00 89.44 84 GLN A O 1
ATOM 650 N N . TRP A 1 85 ? 17.390 4.716 -15.249 1.00 91.94 85 TRP A N 1
ATOM 651 C CA . TRP A 1 85 ? 17.433 4.076 -13.929 1.00 91.94 85 TRP A CA 1
ATOM 652 C C . TRP A 1 85 ? 18.235 4.853 -12.885 1.00 91.94 85 TRP A C 1
ATOM 654 O O . TRP A 1 85 ? 18.086 4.606 -11.693 1.00 91.94 85 TRP A O 1
ATOM 664 N N . GLY A 1 86 ? 19.082 5.788 -13.317 1.00 92.94 86 GLY A N 1
ATOM 665 C CA . GLY A 1 86 ? 19.902 6.598 -12.421 1.00 92.94 86 GLY A CA 1
ATOM 666 C C . GLY A 1 86 ? 19.112 7.592 -11.566 1.00 92.94 86 GLY A C 1
ATOM 667 O O . GLY A 1 86 ? 19.685 8.168 -10.649 1.00 92.94 86 GLY A O 1
ATOM 668 N N . ASP A 1 87 ? 17.825 7.810 -11.856 1.00 95.00 87 ASP A N 1
ATOM 669 C CA . ASP A 1 87 ? 16.951 8.701 -11.094 1.00 95.00 87 ASP A CA 1
ATOM 670 C C . ASP A 1 87 ? 15.537 8.112 -10.969 1.00 95.00 87 ASP A C 1
ATOM 672 O O . ASP A 1 87 ? 14.876 7.828 -11.969 1.00 95.00 87 ASP A O 1
ATOM 676 N N . GLY A 1 88 ? 15.061 7.940 -9.732 1.00 92.88 88 GLY A N 1
ATOM 677 C CA . GLY A 1 88 ? 13.772 7.294 -9.459 1.00 92.88 88 GLY A CA 1
ATOM 678 C C . GLY A 1 88 ? 12.570 8.068 -10.008 1.00 92.88 88 GLY A C 1
ATOM 679 O O . GLY A 1 88 ? 11.603 7.456 -10.455 1.00 92.88 88 GLY A O 1
ATOM 680 N N . MET A 1 89 ? 12.638 9.403 -10.036 1.00 95.88 89 MET A N 1
ATOM 681 C CA . MET A 1 89 ? 11.579 10.237 -10.614 1.00 95.88 89 MET A CA 1
ATOM 682 C C . MET A 1 89 ? 11.508 10.060 -12.135 1.00 95.88 89 MET A C 1
ATOM 684 O O . MET A 1 89 ? 10.435 9.828 -12.690 1.00 95.88 89 MET A O 1
ATOM 688 N N . ARG A 1 90 ? 12.655 10.115 -12.815 1.00 95.19 90 ARG A N 1
ATOM 689 C CA . ARG A 1 90 ? 12.758 9.888 -14.260 1.00 95.19 90 ARG A CA 1
ATOM 690 C C . ARG A 1 90 ? 12.243 8.513 -14.663 1.00 95.19 90 ARG A C 1
ATOM 692 O O . ARG A 1 90 ? 11.540 8.400 -15.667 1.00 95.19 90 ARG A O 1
ATOM 699 N N . LEU A 1 91 ? 12.577 7.485 -13.887 1.00 95.19 91 LEU A N 1
ATOM 700 C CA . LEU A 1 91 ? 12.103 6.128 -14.126 1.00 95.19 91 LEU A CA 1
ATOM 701 C C . LEU A 1 91 ? 10.576 6.037 -13.989 1.00 95.19 91 LEU A C 1
ATOM 703 O O . LEU A 1 91 ? 9.918 5.521 -14.892 1.00 95.19 91 LEU A O 1
ATOM 707 N N . ALA A 1 92 ? 10.005 6.610 -12.926 1.00 96.12 92 ALA A N 1
ATOM 708 C CA . ALA A 1 92 ? 8.561 6.623 -12.697 1.00 96.12 92 ALA A CA 1
ATOM 709 C C . ALA A 1 92 ? 7.798 7.368 -13.810 1.00 96.12 92 ALA A C 1
ATOM 711 O O . ALA A 1 92 ? 6.794 6.876 -14.326 1.00 96.12 92 ALA A O 1
ATOM 712 N N . GLN A 1 93 ? 8.311 8.523 -14.249 1.00 96.12 93 GLN A N 1
ATOM 713 C CA . GLN A 1 93 ? 7.748 9.280 -15.375 1.00 96.12 93 GLN A CA 1
ATOM 714 C C . GLN A 1 93 ? 7.784 8.476 -16.673 1.00 96.12 93 GLN A C 1
ATOM 716 O O . GLN A 1 93 ? 6.805 8.449 -17.419 1.00 96.12 93 GLN A O 1
ATOM 721 N N . TYR A 1 94 ? 8.910 7.814 -16.941 1.00 95.44 94 TYR A N 1
ATOM 722 C CA . TYR A 1 94 ? 9.046 6.952 -18.104 1.00 95.44 94 TYR A CA 1
ATOM 723 C C . TYR A 1 94 ? 8.035 5.802 -18.057 1.00 95.44 94 TYR A C 1
ATOM 725 O O . TYR A 1 94 ? 7.352 5.571 -19.051 1.00 95.44 94 TYR A O 1
ATOM 733 N N . HIS A 1 95 ? 7.883 5.130 -16.911 1.00 95.00 95 HIS A N 1
ATOM 734 C CA . HIS A 1 95 ? 6.930 4.034 -16.737 1.00 95.00 95 HIS A CA 1
ATOM 735 C C . HIS A 1 95 ? 5.478 4.463 -16.938 1.00 95.00 95 HIS A C 1
ATOM 737 O O . HIS A 1 95 ? 4.768 3.796 -17.688 1.00 95.00 95 HIS A O 1
ATOM 743 N N . ALA A 1 96 ? 5.055 5.582 -16.349 1.00 95.44 96 ALA A N 1
ATOM 744 C CA . ALA A 1 96 ? 3.704 6.105 -16.553 1.00 95.44 96 ALA A CA 1
ATOM 745 C C . ALA A 1 96 ? 3.444 6.478 -18.024 1.00 95.44 96 ALA A C 1
ATOM 747 O O . ALA A 1 96 ? 2.340 6.293 -18.525 1.00 95.44 96 ALA A O 1
ATOM 748 N N . ASN A 1 97 ? 4.473 6.944 -18.741 1.00 95.06 97 ASN A N 1
ATOM 749 C CA . ASN A 1 97 ? 4.360 7.295 -20.156 1.00 95.06 97 ASN A CA 1
ATOM 750 C C . ASN A 1 97 ? 4.264 6.066 -21.079 1.00 95.06 97 ASN A C 1
ATOM 752 O O . ASN A 1 97 ? 3.467 6.056 -22.011 1.00 95.06 97 ASN A O 1
ATOM 756 N N . ILE A 1 98 ? 5.067 5.021 -20.844 1.00 95.12 98 ILE A N 1
ATOM 757 C CA . ILE A 1 98 ? 5.046 3.817 -21.698 1.00 95.12 98 ILE A CA 1
ATOM 758 C C . ILE A 1 98 ? 3.925 2.835 -21.340 1.00 95.12 98 ILE A C 1
ATOM 760 O O . ILE A 1 98 ? 3.590 1.976 -22.152 1.00 95.12 98 ILE A O 1
ATOM 764 N N . ALA A 1 99 ? 3.375 2.934 -20.129 1.00 94.25 99 ALA A N 1
ATOM 765 C CA . ALA A 1 99 ? 2.302 2.085 -19.629 1.00 94.25 99 ALA A CA 1
ATOM 766 C C . ALA A 1 99 ? 1.202 2.940 -18.967 1.00 94.25 99 ALA A C 1
ATOM 768 O O . ALA A 1 99 ? 0.974 2.814 -17.761 1.00 94.25 99 ALA A O 1
ATOM 769 N N . PRO A 1 100 ? 0.506 3.800 -19.738 1.00 93.44 100 PRO A N 1
ATOM 770 C CA . PRO A 1 100 ? -0.518 4.700 -19.204 1.00 93.44 100 PRO A CA 1
ATOM 771 C C . PRO A 1 100 ? -1.728 3.954 -18.629 1.00 93.44 100 PRO A C 1
ATOM 773 O O . PRO A 1 100 ? -2.417 4.482 -17.764 1.00 93.44 100 PRO A O 1
ATOM 776 N N . ASP A 1 101 ? -1.951 2.705 -19.029 1.00 92.44 101 ASP A N 1
ATOM 777 C CA . ASP A 1 101 ? -3.009 1.859 -18.471 1.00 92.44 101 ASP A CA 1
ATOM 778 C C . ASP A 1 101 ? -2.570 1.125 -17.192 1.00 92.44 101 ASP A C 1
ATOM 780 O O . ASP A 1 101 ? -3.300 0.274 -16.686 1.00 92.44 101 ASP A O 1
ATOM 784 N N . SER A 1 102 ? -1.375 1.414 -16.656 1.00 91.06 102 SER A N 1
ATOM 785 C CA . SER A 1 102 ? -0.836 0.802 -15.438 1.00 91.06 102 SER A CA 1
ATOM 786 C C . SER A 1 102 ? -1.031 1.695 -14.211 1.00 91.06 102 SER A C 1
ATOM 788 O O . SER A 1 102 ? -0.263 2.626 -13.973 1.00 91.06 102 SER A O 1
ATOM 790 N N . ALA A 1 103 ? -1.987 1.350 -13.348 1.00 89.88 103 ALA A N 1
ATOM 791 C CA . ALA A 1 103 ? -2.180 1.965 -12.043 1.00 89.88 103 ALA A CA 1
ATOM 792 C C . ALA A 1 103 ? -0.896 1.923 -11.216 1.00 89.88 103 ALA A C 1
ATOM 794 O O . ALA A 1 103 ? -0.533 2.908 -10.590 1.00 89.88 103 ALA A O 1
ATOM 795 N N . ARG A 1 104 ? -0.138 0.820 -11.280 1.00 89.69 104 ARG A N 1
ATOM 796 C CA . ARG A 1 104 ? 1.14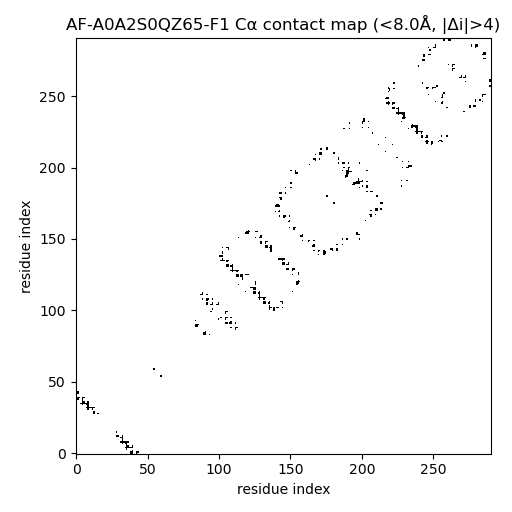9 0.698 -10.582 1.00 89.69 104 ARG A CA 1
ATOM 797 C C . ARG A 1 104 ? 2.153 1.765 -11.027 1.00 89.69 104 ARG A C 1
ATOM 799 O O . ARG A 1 104 ? 2.842 2.316 -10.174 1.00 89.69 104 ARG A O 1
ATOM 806 N N . ALA A 1 105 ? 2.225 2.067 -12.324 1.00 94.44 105 ALA A N 1
ATOM 807 C CA . ALA A 1 105 ? 3.105 3.117 -12.832 1.00 94.44 105 ALA A CA 1
ATOM 808 C C . ALA A 1 105 ? 2.675 4.509 -12.334 1.00 94.44 105 ALA A C 1
ATOM 810 O O . ALA A 1 105 ? 3.518 5.305 -11.922 1.00 94.44 105 ALA A O 1
ATOM 811 N N . TRP A 1 106 ? 1.365 4.776 -12.294 1.00 95.88 106 TRP A N 1
ATOM 812 C CA . TRP A 1 106 ? 0.824 6.020 -11.740 1.00 95.88 106 TRP A CA 1
ATOM 813 C C . TRP A 1 106 ? 1.016 6.142 -10.227 1.00 95.88 106 TRP A C 1
ATOM 815 O O . TRP A 1 106 ? 1.346 7.227 -9.754 1.00 95.88 106 TRP A O 1
ATOM 825 N N . ILE A 1 107 ? 0.858 5.047 -9.476 1.00 94.44 107 ILE A N 1
ATOM 826 C CA . ILE A 1 107 ? 1.105 4.988 -8.029 1.00 94.44 107 ILE A CA 1
ATOM 827 C C . ILE A 1 107 ? 2.567 5.320 -7.728 1.00 94.44 107 ILE A C 1
ATOM 829 O O . ILE A 1 107 ? 2.826 6.163 -6.874 1.00 94.44 107 ILE A O 1
ATOM 833 N N . ASP A 1 108 ? 3.521 4.701 -8.433 1.00 95.69 108 ASP A N 1
ATOM 834 C CA . ASP A 1 108 ? 4.949 4.997 -8.246 1.00 95.69 108 ASP A CA 1
ATOM 835 C C . ASP A 1 108 ? 5.240 6.475 -8.537 1.00 95.69 108 ASP A C 1
ATOM 837 O O . ASP A 1 108 ? 5.823 7.169 -7.705 1.00 95.69 108 ASP A O 1
ATOM 841 N N . LEU A 1 109 ? 4.744 7.005 -9.659 1.00 97.31 109 LEU A N 1
ATOM 842 C CA . LEU A 1 109 ? 4.948 8.411 -10.003 1.00 97.31 109 LEU A CA 1
ATOM 843 C C . LEU A 1 109 ? 4.317 9.372 -8.986 1.00 97.31 109 LEU A C 1
ATOM 845 O O . LEU A 1 109 ? 4.944 10.365 -8.611 1.00 97.31 109 LEU A O 1
ATOM 849 N N . CYS A 1 110 ? 3.102 9.093 -8.511 1.00 96.44 110 CYS A N 1
ATOM 850 C CA . CYS A 1 110 ? 2.455 9.971 -7.546 1.00 96.44 110 CYS A CA 1
ATOM 851 C C . CYS A 1 110 ? 3.115 9.907 -6.161 1.00 96.44 110 CYS A C 1
ATOM 853 O O . CYS A 1 110 ? 3.331 10.957 -5.553 1.00 96.44 110 CYS A O 1
ATOM 855 N N . ASN A 1 111 ? 3.565 8.725 -5.725 1.00 95.88 111 ASN A N 1
ATOM 856 C CA . ASN A 1 111 ? 4.378 8.571 -4.517 1.00 95.88 111 ASN A CA 1
ATOM 857 C C . ASN A 1 111 ? 5.685 9.374 -4.611 1.00 95.88 111 ASN A C 1
ATOM 859 O O . ASN A 1 111 ? 6.043 10.070 -3.666 1.00 95.88 111 ASN A O 1
ATOM 863 N N . ARG A 1 112 ? 6.374 9.355 -5.762 1.00 97.19 112 ARG A N 1
ATOM 864 C CA . ARG A 1 112 ? 7.601 10.146 -5.978 1.00 97.19 112 ARG A CA 1
ATOM 865 C C . ARG A 1 112 ? 7.345 11.648 -5.864 1.00 97.19 112 ARG A C 1
ATOM 867 O O . ARG A 1 112 ? 8.166 12.372 -5.304 1.00 97.19 112 ARG A O 1
ATOM 874 N N . TYR A 1 113 ? 6.218 12.141 -6.380 1.00 97.62 113 TYR A N 1
ATOM 875 C CA . TYR A 1 113 ? 5.849 13.551 -6.214 1.00 97.62 113 TYR A CA 1
ATOM 876 C C . TYR A 1 113 ? 5.534 13.903 -4.759 1.00 97.62 113 TYR A C 1
ATOM 878 O O . TYR A 1 113 ? 5.944 14.967 -4.292 1.00 97.62 113 TYR A O 1
ATOM 886 N N . TYR A 1 114 ? 4.885 13.002 -4.024 1.00 95.81 114 TYR A N 1
ATOM 887 C CA . TYR A 1 114 ? 4.657 13.176 -2.593 1.00 95.81 114 TYR A CA 1
ATOM 888 C C . TYR A 1 114 ? 5.968 13.178 -1.788 1.00 95.81 114 TYR A C 1
ATOM 890 O O . TYR A 1 114 ? 6.185 14.055 -0.958 1.00 95.81 114 TYR A O 1
ATOM 898 N N . GLU A 1 115 ? 6.903 12.272 -2.081 1.00 94.88 115 GLU A N 1
ATOM 899 C CA . GLU A 1 115 ? 8.239 12.266 -1.464 1.00 94.88 115 GLU A CA 1
ATOM 900 C C . GLU A 1 115 ? 8.969 13.602 -1.686 1.00 94.88 115 GLU A C 1
ATOM 902 O O . GLU A 1 115 ? 9.538 14.171 -0.751 1.00 94.88 115 GLU A O 1
ATOM 907 N N . LEU A 1 116 ? 8.901 14.154 -2.905 1.00 95.62 116 LEU A N 1
ATOM 908 C CA . LEU A 1 116 ? 9.484 15.463 -3.217 1.00 95.62 116 LEU A CA 1
ATOM 909 C C . LEU A 1 116 ? 8.787 16.628 -2.509 1.00 95.62 116 LEU A C 1
ATOM 911 O O . LEU A 1 116 ? 9.434 17.647 -2.273 1.00 95.62 116 LEU A O 1
ATOM 915 N N . SER A 1 117 ? 7.500 16.505 -2.171 1.00 94.81 117 SER A N 1
ATOM 916 C CA . SER A 1 117 ? 6.802 17.517 -1.372 1.00 94.81 117 SER A CA 1
ATOM 917 C C . SER A 1 117 ? 7.247 17.523 0.087 1.00 94.81 117 SER A C 1
ATOM 919 O O . SER A 1 117 ? 6.991 18.495 0.796 1.00 94.81 117 SER A O 1
ATOM 921 N N . LYS A 1 118 ? 7.916 16.452 0.544 1.00 91.88 118 LYS A N 1
ATOM 922 C CA . LYS A 1 118 ? 8.298 16.232 1.945 1.00 91.88 118 LYS A CA 1
ATOM 923 C C . LYS A 1 118 ? 7.104 16.318 2.907 1.00 91.88 118 LYS A C 1
ATOM 925 O O . LYS A 1 118 ? 7.283 16.675 4.068 1.00 91.88 118 LYS A O 1
ATOM 930 N N . GLY A 1 119 ? 5.893 16.037 2.416 1.00 87.25 119 GLY A N 1
ATOM 931 C CA . GLY A 1 119 ? 4.656 16.160 3.190 1.00 87.25 119 GLY A CA 1
ATOM 932 C C . GLY A 1 119 ? 4.261 17.602 3.530 1.00 87.25 119 GLY A C 1
ATOM 933 O O . GLY A 1 119 ? 3.474 17.810 4.445 1.00 87.25 119 GLY A O 1
ATOM 934 N N . GLN A 1 120 ? 4.806 18.606 2.834 1.00 91.06 120 GLN A N 1
ATOM 935 C CA . GLN A 1 120 ? 4.452 20.009 3.057 1.00 91.06 120 GLN A CA 1
ATOM 936 C C . GLN A 1 120 ? 3.128 20.357 2.346 1.00 91.06 120 GLN A C 1
ATOM 938 O O . GLN A 1 120 ? 3.059 20.176 1.125 1.00 91.06 120 GLN A O 1
ATOM 943 N N . PRO A 1 121 ? 2.113 20.898 3.054 1.00 91.56 121 PRO A N 1
ATOM 944 C CA . PRO A 1 121 ? 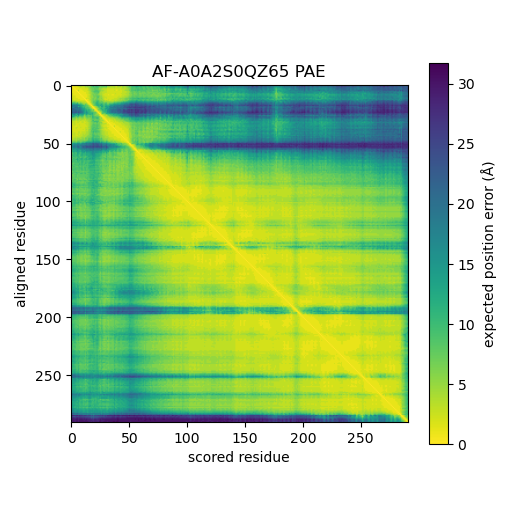0.788 21.182 2.483 1.00 91.56 121 PRO A CA 1
ATOM 945 C C . PRO A 1 121 ? 0.813 22.120 1.267 1.00 91.56 121 PRO A C 1
ATOM 947 O O . PRO A 1 121 ? 0.138 21.870 0.271 1.00 91.56 121 PRO A O 1
ATOM 950 N N . ASP A 1 122 ? 1.649 23.160 1.309 1.00 93.00 122 ASP A N 1
ATOM 951 C CA . ASP A 1 122 ? 1.696 24.206 0.276 1.00 93.00 122 ASP A CA 1
ATOM 952 C C . ASP A 1 122 ? 2.682 23.903 -0.868 1.00 93.00 122 ASP A C 1
ATOM 954 O O . ASP A 1 122 ? 2.862 24.705 -1.788 1.00 93.00 122 ASP A O 1
ATOM 958 N N . HIS A 1 123 ? 3.373 22.759 -0.829 1.00 95.62 123 HIS A N 1
ATOM 959 C CA . HIS A 1 123 ? 4.408 22.460 -1.811 1.00 95.62 123 HIS A CA 1
ATOM 960 C C . HIS A 1 123 ? 3.789 22.038 -3.157 1.00 95.62 123 HIS A C 1
ATOM 962 O O . HIS A 1 123 ? 2.968 21.120 -3.196 1.00 95.62 123 HIS A O 1
ATOM 968 N N . PRO A 1 124 ? 4.226 22.594 -4.305 1.00 95.81 124 PRO A N 1
ATOM 969 C CA . PRO A 1 124 ? 3.590 22.345 -5.607 1.00 95.81 124 PRO A CA 1
ATOM 970 C C . PRO A 1 124 ? 3.630 20.872 -6.042 1.00 95.81 124 PRO A C 1
ATOM 972 O O . PRO A 1 124 ? 2.766 20.409 -6.786 1.00 95.81 124 PRO A O 1
ATOM 975 N N . MET A 1 125 ? 4.621 20.107 -5.572 1.00 96.94 125 MET A N 1
ATOM 976 C CA . MET A 1 125 ? 4.676 18.663 -5.839 1.00 96.94 125 MET A CA 1
ATOM 977 C C . MET A 1 125 ? 3.564 17.875 -5.137 1.00 96.94 125 MET A C 1
ATOM 979 O O . MET A 1 125 ? 3.218 16.807 -5.627 1.00 96.94 125 MET A O 1
ATOM 983 N N . LEU A 1 126 ? 2.963 18.386 -4.055 1.00 96.19 126 LEU A N 1
ATOM 984 C CA . LEU A 1 126 ? 1.824 17.721 -3.421 1.00 96.19 126 LEU A CA 1
ATOM 985 C C . LEU A 1 126 ? 0.593 17.756 -4.332 1.00 96.19 126 LEU A C 1
ATOM 987 O O . LEU A 1 126 ? -0.015 16.715 -4.563 1.00 96.19 126 LEU A O 1
ATOM 991 N N . GLN A 1 127 ? 0.292 18.911 -4.939 1.00 96.38 127 GLN A N 1
ATOM 992 C CA . GLN A 1 127 ? -0.775 18.997 -5.942 1.00 96.38 127 GLN A CA 1
ATOM 993 C C . GLN A 1 127 ? -0.495 18.053 -7.113 1.00 96.38 127 GLN A C 1
ATOM 995 O O . GLN A 1 127 ? -1.360 17.284 -7.520 1.00 96.38 127 GLN A O 1
ATOM 1000 N N . LYS A 1 128 ? 0.753 18.032 -7.595 1.00 96.81 128 LYS A N 1
ATOM 1001 C CA . LYS A 1 128 ? 1.151 17.132 -8.679 1.00 96.81 128 LYS A CA 1
ATOM 1002 C C . LYS A 1 128 ? 0.991 15.654 -8.308 1.00 96.81 128 LYS A C 1
ATOM 1004 O O . LYS A 1 128 ? 0.618 14.854 -9.166 1.00 96.81 128 LYS A O 1
ATOM 1009 N N . ALA A 1 129 ? 1.247 15.283 -7.054 1.00 97.19 129 ALA A N 1
ATOM 1010 C CA . ALA A 1 129 ? 0.999 13.938 -6.546 1.00 97.19 129 ALA A CA 1
ATOM 1011 C C . ALA A 1 129 ? -0.498 13.601 -6.575 1.00 97.19 129 ALA A C 1
ATOM 1013 O O . ALA A 1 129 ? -0.871 12.553 -7.098 1.00 97.19 129 ALA A O 1
ATOM 1014 N N . ILE A 1 130 ? -1.354 14.504 -6.089 1.00 96.25 130 ILE A N 1
ATOM 1015 C CA . ILE A 1 130 ? -2.816 14.336 -6.092 1.00 96.25 130 ILE A CA 1
ATOM 1016 C C . ILE A 1 130 ? -3.335 14.162 -7.524 1.00 96.25 130 ILE A C 1
ATOM 1018 O O . ILE A 1 130 ? -4.038 13.189 -7.805 1.00 96.25 130 ILE A O 1
ATOM 1022 N N . ASP A 1 131 ? -2.933 15.038 -8.446 1.00 96.19 131 ASP A N 1
ATOM 1023 C CA . ASP A 1 131 ? -3.342 14.974 -9.854 1.00 96.19 131 ASP A CA 1
ATOM 1024 C C . ASP A 1 131 ? -2.908 13.645 -10.492 1.00 96.19 131 ASP A C 1
ATOM 1026 O O . ASP A 1 131 ? -3.692 12.967 -11.156 1.00 96.19 131 ASP A O 1
ATOM 1030 N N . THR A 1 132 ? -1.670 13.219 -10.227 1.00 96.38 132 THR A N 1
ATOM 1031 C CA . THR A 1 132 ? -1.111 11.972 -10.765 1.00 96.38 132 THR A CA 1
ATOM 1032 C C . THR A 1 132 ? -1.824 10.737 -10.204 1.00 96.38 132 THR A C 1
ATOM 1034 O O . THR A 1 132 ? -2.171 9.833 -10.965 1.00 96.38 132 THR A O 1
ATOM 1037 N N . CYS A 1 133 ? -2.092 10.679 -8.892 1.00 94.88 133 CYS A N 1
ATOM 1038 C CA . CYS A 1 133 ? -2.852 9.565 -8.322 1.00 94.88 133 CYS A CA 1
ATOM 1039 C C . CYS A 1 133 ? -4.309 9.571 -8.821 1.00 94.88 133 CYS A C 1
ATOM 1041 O O . CYS A 1 133 ? -4.901 8.502 -8.947 1.00 94.88 133 CYS A O 1
ATOM 1043 N N . THR A 1 134 ? -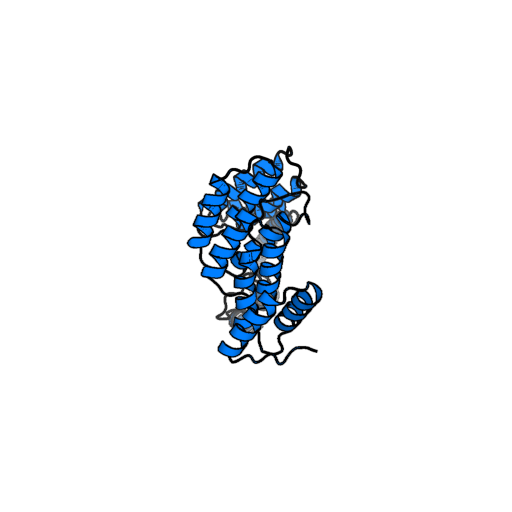4.880 10.738 -9.143 1.00 93.31 134 THR A N 1
ATOM 1044 C CA . THR A 1 134 ? -6.237 10.846 -9.707 1.00 93.31 134 THR A CA 1
ATOM 1045 C C . THR A 1 134 ? -6.322 10.207 -11.096 1.00 93.31 134 THR A C 1
ATOM 1047 O O . THR A 1 134 ? -7.302 9.523 -11.391 1.00 93.31 134 THR A O 1
ATOM 1050 N N . ILE A 1 135 ? -5.273 10.336 -11.919 1.00 91.69 135 ILE A N 1
ATOM 1051 C CA . ILE A 1 135 ? -5.171 9.624 -13.206 1.00 91.69 135 ILE A CA 1
ATOM 1052 C C . ILE A 1 135 ? -5.160 8.107 -12.982 1.00 91.69 135 ILE A C 1
ATOM 1054 O O . ILE A 1 135 ? -5.943 7.393 -13.604 1.00 91.69 135 ILE A O 1
ATOM 1058 N N . GLY A 1 136 ? -4.324 7.614 -12.060 1.00 86.69 136 GLY A N 1
ATOM 1059 C CA . GLY A 1 136 ? -4.279 6.187 -11.716 1.00 86.69 136 GLY A CA 1
ATOM 1060 C C . GLY A 1 136 ? -5.624 5.665 -11.199 1.00 86.69 136 GLY A C 1
ATOM 1061 O O . GLY A 1 136 ? -6.117 4.644 -11.669 1.00 86.69 136 GLY A O 1
ATOM 1062 N N . HIS A 1 137 ? -6.274 6.425 -10.315 1.00 82.69 137 HIS A N 1
ATOM 1063 C CA . HIS A 1 137 ? -7.605 6.126 -9.787 1.00 82.69 137 HIS A CA 1
ATOM 1064 C C . HIS A 1 137 ? -8.668 5.979 -10.890 1.00 82.69 137 HIS A C 1
ATOM 1066 O O . HIS A 1 137 ? -9.526 5.096 -10.796 1.00 82.69 137 HIS A O 1
ATOM 1072 N N . ALA A 1 138 ? -8.608 6.802 -11.943 1.00 86.56 138 ALA A N 1
ATOM 1073 C CA . ALA A 1 138 ? -9.562 6.757 -13.051 1.00 86.56 138 ALA A CA 1
ATOM 1074 C C . ALA A 1 138 ? -9.518 5.435 -13.844 1.00 86.56 138 ALA A C 1
ATOM 1076 O O . ALA A 1 138 ? -10.511 5.077 -14.475 1.00 86.56 138 ALA A O 1
ATOM 1077 N N . LEU A 1 139 ? -8.417 4.672 -13.769 1.00 85.38 139 LEU A N 1
ATOM 1078 C CA . LEU A 1 139 ? -8.320 3.332 -14.366 1.00 85.38 139 LEU A CA 1
ATOM 1079 C C . LEU A 1 139 ? -9.218 2.306 -13.655 1.00 85.38 139 LEU A C 1
ATOM 1081 O O . LEU A 1 139 ? -9.614 1.300 -14.241 1.00 85.38 139 LEU A O 1
ATOM 1085 N N . GLY A 1 140 ? -9.554 2.557 -12.388 1.00 78.12 140 GLY A N 1
ATOM 1086 C CA . GLY A 1 140 ? -10.651 1.911 -11.671 1.00 78.12 140 GLY A CA 1
ATOM 1087 C C . GLY A 1 140 ? -10.432 0.472 -11.195 1.00 78.12 140 GLY A C 1
ATOM 1088 O O . GLY A 1 140 ? -11.317 -0.081 -10.537 1.00 78.12 140 GLY A O 1
ATOM 1089 N N . TYR A 1 141 ? -9.285 -0.142 -11.478 1.00 81.00 141 TYR A N 1
ATOM 1090 C CA . TYR A 1 141 ? -9.011 -1.530 -11.091 1.00 81.00 141 TYR A CA 1
ATOM 1091 C C . TYR A 1 141 ? -8.148 -1.682 -9.828 1.00 81.00 141 TYR A C 1
ATOM 1093 O O . TYR A 1 141 ? -7.918 -2.809 -9.389 1.00 81.00 141 TYR A O 1
ATOM 1101 N N . ASP A 1 142 ? -7.696 -0.586 -9.214 1.00 84.75 142 ASP A N 1
ATOM 1102 C CA . ASP A 1 142 ? -6.999 -0.581 -7.926 1.00 84.75 142 ASP A CA 1
ATOM 1103 C C . ASP A 1 142 ? -7.654 0.394 -6.926 1.00 84.75 142 ASP A C 1
ATOM 1105 O O . ASP A 1 142 ? -8.459 1.250 -7.289 1.00 84.75 142 ASP A O 1
ATOM 1109 N N . ALA A 1 143 ? -7.316 0.245 -5.644 1.00 91.56 143 ALA A N 1
ATOM 1110 C CA . ALA A 1 143 ? -7.761 1.144 -4.575 1.00 91.56 143 ALA A CA 1
ATOM 1111 C C . ALA A 1 143 ? -6.602 1.912 -3.913 1.00 91.56 143 ALA A C 1
ATOM 1113 O O . ALA A 1 143 ? -6.833 2.730 -3.023 1.00 91.56 143 ALA A O 1
ATOM 1114 N N . ILE A 1 144 ? -5.358 1.667 -4.334 1.00 92.50 144 ILE A N 1
ATOM 1115 C CA . ILE A 1 144 ? -4.163 2.261 -3.727 1.00 92.50 144 ILE A CA 1
ATOM 1116 C C . ILE A 1 144 ? -4.031 3.711 -4.185 1.00 92.50 144 ILE A C 1
ATOM 1118 O O . ILE A 1 144 ? -3.885 4.591 -3.343 1.00 92.50 144 ILE A O 1
ATOM 1122 N N . SER A 1 145 ? -4.171 3.984 -5.488 1.00 92.56 145 SER A N 1
ATOM 1123 C CA . SER A 1 145 ? -4.190 5.354 -6.017 1.00 92.56 145 SER A CA 1
ATOM 1124 C C . SER A 1 145 ? -5.224 6.211 -5.296 1.00 92.56 145 SER A C 1
ATOM 1126 O O . SER A 1 145 ? -4.954 7.346 -4.919 1.00 92.56 145 SER A O 1
ATOM 1128 N N . GLN A 1 146 ? -6.398 5.644 -5.043 1.00 92.75 146 GLN A N 1
ATOM 1129 C CA . GLN A 1 146 ? -7.479 6.338 -4.366 1.00 92.75 146 GLN A CA 1
ATOM 1130 C C . GLN A 1 146 ? -7.233 6.558 -2.870 1.00 92.75 146 GLN A C 1
ATOM 1132 O O . GLN A 1 146 ? -7.544 7.623 -2.344 1.00 92.75 146 GLN A O 1
ATOM 1137 N N . THR A 1 147 ? -6.628 5.577 -2.200 1.00 94.94 147 THR A N 1
ATOM 1138 C CA . THR A 1 147 ? -6.155 5.727 -0.817 1.00 94.94 147 THR A CA 1
ATOM 1139 C C . THR A 1 147 ? -5.125 6.855 -0.726 1.00 94.94 147 THR A C 1
ATOM 1141 O O . THR A 1 147 ? -5.224 7.714 0.147 1.00 94.94 147 THR A O 1
ATOM 1144 N N . ASN A 1 148 ? -4.183 6.916 -1.672 1.00 94.94 148 ASN A N 1
ATOM 1145 C CA . ASN A 1 148 ? -3.194 7.988 -1.737 1.00 94.94 148 ASN A CA 1
ATOM 1146 C C . ASN A 1 148 ? -3.841 9.357 -1.977 1.00 94.94 148 ASN A C 1
ATOM 1148 O O . ASN A 1 148 ? -3.422 10.324 -1.354 1.00 94.94 148 ASN A O 1
ATOM 1152 N N . VAL A 1 149 ? -4.879 9.456 -2.819 1.00 95.00 149 VAL A N 1
ATOM 1153 C CA . VAL A 1 149 ? -5.642 10.708 -2.985 1.00 95.00 149 VAL A CA 1
ATOM 1154 C C . VAL A 1 149 ? -6.218 11.174 -1.646 1.00 95.00 149 VAL A C 1
ATOM 1156 O O . VAL A 1 149 ? -6.037 12.339 -1.298 1.00 95.00 149 VAL A O 1
ATOM 1159 N N . VAL A 1 150 ? -6.843 10.279 -0.869 1.00 95.81 150 VAL A N 1
ATOM 1160 C CA . VAL A 1 150 ? -7.363 10.612 0.470 1.00 95.81 150 VAL A CA 1
ATOM 1161 C C . VAL A 1 150 ? -6.241 11.128 1.372 1.00 95.81 150 VAL A C 1
ATOM 1163 O O . VAL A 1 150 ? -6.353 12.223 1.913 1.00 95.81 150 VAL A O 1
ATOM 1166 N N . ILE A 1 151 ? -5.129 10.398 1.480 1.00 94.69 151 ILE A N 1
ATOM 1167 C CA . ILE A 1 151 ? -4.002 10.786 2.342 1.00 94.69 151 ILE A CA 1
ATOM 1168 C C . ILE A 1 151 ? -3.402 12.129 1.900 1.00 94.69 151 ILE A C 1
ATOM 1170 O O . ILE A 1 151 ? -3.183 13.012 2.724 1.00 94.69 151 ILE A O 1
ATOM 1174 N N . TYR A 1 152 ? -3.158 12.327 0.605 1.00 94.94 152 TYR A N 1
ATOM 1175 C CA . TYR A 1 152 ? -2.476 13.522 0.102 1.00 94.94 152 TYR A CA 1
ATOM 1176 C C . TYR A 1 152 ? -3.351 14.768 0.176 1.00 94.94 152 TYR A C 1
ATOM 1178 O O . TYR A 1 152 ? -2.855 15.828 0.554 1.00 94.94 152 TYR A O 1
ATOM 1186 N N . LYS A 1 153 ? -4.652 14.653 -0.114 1.00 95.31 153 LYS A N 1
ATOM 1187 C CA . LYS A 1 153 ? -5.597 15.758 0.098 1.00 95.31 153 LYS A CA 1
ATOM 1188 C C . LYS A 1 153 ? -5.763 16.071 1.581 1.00 95.31 153 LYS A C 1
ATOM 1190 O O . LYS A 1 153 ? -5.939 17.232 1.933 1.00 95.31 153 LYS A O 1
ATOM 1195 N N . ALA A 1 154 ? -5.650 15.074 2.459 1.00 94.56 154 ALA A N 1
ATOM 1196 C CA . ALA A 1 154 ? -5.649 15.304 3.899 1.00 94.56 154 ALA A CA 1
ATOM 1197 C C . ALA A 1 154 ? -4.413 16.104 4.342 1.00 94.56 154 ALA A C 1
ATOM 1199 O O . ALA A 1 154 ? -4.562 17.087 5.061 1.00 94.56 154 ALA A O 1
ATOM 1200 N N . VAL A 1 155 ? -3.217 15.764 3.837 1.00 93.19 155 VAL A N 1
ATOM 1201 C CA . VAL A 1 155 ? -1.991 16.563 4.051 1.00 93.19 155 VAL A CA 1
ATOM 1202 C C . VAL A 1 155 ? -2.152 17.983 3.508 1.00 93.19 155 VAL A C 1
ATOM 1204 O O . VAL A 1 155 ? -1.744 18.938 4.157 1.00 93.19 155 VAL A O 1
ATOM 1207 N N . GLN A 1 156 ? -2.766 18.136 2.335 1.00 93.62 156 GLN A N 1
ATOM 1208 C CA . GLN A 1 156 ? -2.993 19.442 1.716 1.00 93.62 156 GLN A CA 1
ATOM 1209 C C . GLN A 1 156 ? -4.075 20.276 2.431 1.00 93.62 156 GLN A C 1
ATOM 1211 O O . GLN A 1 156 ? -4.173 21.478 2.202 1.00 93.62 156 GLN A O 1
ATOM 1216 N N . GLY A 1 157 ? -4.915 19.659 3.268 1.00 92.69 157 GLY A N 1
ATOM 1217 C CA . GLY A 1 157 ? -6.085 20.309 3.866 1.00 92.69 157 GLY A CA 1
ATOM 1218 C C . GLY A 1 157 ? -7.273 20.477 2.908 1.00 92.69 157 GLY A C 1
ATOM 1219 O O . GLY A 1 157 ? -8.151 21.297 3.158 1.00 92.69 157 GLY A O 1
ATOM 1220 N N . THR A 1 158 ? -7.317 19.713 1.811 1.00 94.19 158 THR A N 1
ATOM 1221 C CA . THR A 1 158 ? -8.362 19.767 0.767 1.00 94.19 158 THR A CA 1
ATOM 1222 C C . THR A 1 158 ? -9.233 18.507 0.715 1.00 94.19 158 THR A C 1
ATOM 1224 O O . THR A 1 158 ? -9.997 18.312 -0.235 1.00 94.19 158 THR A O 1
ATOM 1227 N N . LEU A 1 159 ? -9.115 17.626 1.715 1.00 95.06 159 LEU A N 1
ATOM 1228 C CA . LEU A 1 159 ? -9.900 16.397 1.810 1.00 95.06 159 LEU A CA 1
ATOM 1229 C C . LEU A 1 159 ? -11.391 16.705 1.978 1.00 95.06 159 LEU A C 1
ATOM 1231 O O . LEU A 1 159 ? -11.783 17.489 2.840 1.00 95.06 159 LEU A O 1
ATOM 1235 N N . THR A 1 160 ? -12.228 16.041 1.184 1.00 94.88 160 THR A N 1
ATOM 1236 C CA . THR A 1 160 ? -13.686 16.198 1.211 1.00 94.88 160 THR A CA 1
ATOM 1237 C C . THR A 1 160 ? -14.389 14.884 1.572 1.00 94.88 160 THR A C 1
ATOM 1239 O O . THR A 1 160 ? -13.822 13.808 1.369 1.00 94.88 160 THR A O 1
ATOM 1242 N N . PRO A 1 161 ? -15.651 14.926 2.045 1.00 94.56 161 PRO A N 1
ATOM 1243 C CA . PRO A 1 161 ? -16.450 13.715 2.252 1.00 94.56 161 PRO A CA 1
ATOM 1244 C C . PRO A 1 161 ? -16.599 12.855 0.987 1.00 94.56 161 PRO A C 1
ATOM 1246 O O . PRO A 1 161 ? -16.561 11.631 1.072 1.00 94.56 161 PRO A O 1
ATOM 1249 N N . ALA A 1 162 ? -16.682 13.481 -0.192 1.00 94.44 162 ALA A N 1
ATOM 1250 C CA . ALA A 1 162 ? -16.782 12.771 -1.466 1.00 94.44 162 ALA A CA 1
ATOM 1251 C C . ALA A 1 162 ? -15.536 11.915 -1.763 1.00 94.44 162 ALA A C 1
ATOM 1253 O O . ALA A 1 162 ? -15.648 10.838 -2.344 1.00 94.44 162 ALA A O 1
ATOM 1254 N N . ASP A 1 163 ? -14.342 12.350 -1.336 1.00 94.81 163 ASP A N 1
ATOM 1255 C CA . ASP A 1 163 ? -13.114 11.562 -1.509 1.00 94.81 163 ASP A CA 1
ATOM 1256 C C . ASP A 1 163 ? -13.182 10.239 -0.722 1.00 94.81 163 ASP A C 1
ATOM 1258 O O . ASP A 1 163 ? -12.778 9.189 -1.231 1.00 94.81 163 ASP A O 1
ATOM 1262 N N . TRP A 1 164 ? -13.755 10.276 0.487 1.00 95.44 164 TRP A N 1
ATOM 1263 C CA . TRP A 1 164 ? -14.015 9.086 1.301 1.00 95.44 164 TRP A CA 1
ATOM 1264 C C . TRP A 1 164 ? -15.075 8.182 0.684 1.00 95.44 164 TRP A C 1
ATOM 1266 O O . TRP A 1 164 ? -14.855 6.978 0.579 1.00 95.44 164 TRP A O 1
ATOM 1276 N N . GLU A 1 165 ? -16.203 8.741 0.247 1.00 94.62 165 GLU A N 1
ATOM 1277 C CA . GLU A 1 165 ? -17.280 7.971 -0.388 1.00 94.62 165 GLU A CA 1
ATOM 1278 C C . GLU A 1 165 ? -16.772 7.216 -1.614 1.00 94.62 165 GLU A C 1
ATOM 1280 O O . GLU A 1 165 ? -16.986 6.006 -1.730 1.00 94.62 165 GLU A O 1
ATOM 1285 N N . ASN A 1 166 ? -15.998 7.900 -2.459 1.00 92.19 166 ASN A N 1
ATOM 1286 C CA . ASN A 1 166 ? -15.359 7.281 -3.605 1.00 92.19 166 ASN A CA 1
ATOM 1287 C C . ASN A 1 166 ? -14.459 6.114 -3.145 1.00 92.19 166 ASN A C 1
ATOM 1289 O O . ASN A 1 166 ? -14.467 5.050 -3.775 1.00 92.19 166 ASN A O 1
ATOM 1293 N N . LEU A 1 167 ? -13.630 6.300 -2.100 1.00 94.94 167 LEU A N 1
ATOM 1294 C CA . LEU A 1 167 ? -12.712 5.256 -1.614 1.00 94.94 167 LEU A CA 1
ATOM 1295 C C . LEU A 1 167 ? -13.492 4.034 -1.126 1.00 94.94 167 LEU A C 1
ATOM 1297 O O . LEU A 1 167 ? -13.174 2.905 -1.501 1.00 94.94 167 LEU A O 1
ATOM 1301 N N . LEU A 1 168 ? -14.534 4.252 -0.328 1.00 94.69 168 LEU A N 1
ATOM 1302 C CA . LEU A 1 168 ? -15.380 3.186 0.199 1.00 94.69 168 LEU A CA 1
ATOM 1303 C C . LEU A 1 168 ? -16.098 2.429 -0.923 1.00 94.69 168 LEU A C 1
ATOM 1305 O O . LEU A 1 168 ? -16.175 1.201 -0.878 1.00 94.69 168 LEU A O 1
ATOM 1309 N N . GLU A 1 169 ? -16.593 3.123 -1.949 1.00 93.12 169 GLU A N 1
ATOM 1310 C CA . GLU A 1 169 ? -17.193 2.490 -3.127 1.00 93.12 169 GLU A CA 1
ATOM 1311 C C . GLU A 1 169 ? -16.180 1.624 -3.888 1.00 93.12 169 GLU A C 1
ATOM 1313 O O . GLU A 1 169 ? -16.465 0.473 -4.244 1.00 93.12 169 GLU A O 1
ATOM 1318 N N . ARG A 1 170 ? -14.952 2.118 -4.065 1.00 91.88 170 ARG A N 1
ATOM 1319 C CA . ARG A 1 170 ? -13.883 1.339 -4.696 1.00 91.88 170 ARG A CA 1
ATOM 1320 C C . ARG A 1 170 ? -13.511 0.112 -3.878 1.00 91.88 170 ARG A C 1
ATOM 1322 O O . ARG A 1 170 ? -13.382 -0.975 -4.437 1.00 91.88 170 ARG A O 1
ATOM 1329 N N . LEU A 1 171 ? -13.382 0.243 -2.560 1.00 94.06 171 LEU A N 1
ATOM 1330 C CA . LEU A 1 171 ? -13.071 -0.880 -1.673 1.00 94.06 171 LEU A CA 1
ATOM 1331 C C . LEU A 1 171 ? -14.156 -1.967 -1.692 1.00 94.06 171 LEU A C 1
ATOM 1333 O O . LEU A 1 171 ? -13.838 -3.135 -1.463 1.00 94.06 171 LEU A O 1
ATOM 1337 N N . LYS A 1 172 ? -15.409 -1.631 -2.025 1.00 93.75 172 LYS A N 1
ATOM 1338 C CA . LYS A 1 172 ? -16.490 -2.614 -2.221 1.00 93.75 172 LYS A CA 1
ATOM 1339 C C . LYS A 1 172 ? -16.350 -3.413 -3.520 1.00 93.75 172 LYS A C 1
ATOM 1341 O O . LYS A 1 172 ? -16.790 -4.558 -3.569 1.00 93.75 172 LYS A O 1
ATOM 1346 N N . THR A 1 173 ? -15.747 -2.835 -4.558 1.00 91.06 173 THR A N 1
ATOM 1347 C CA . THR A 1 173 ? -15.791 -3.375 -5.931 1.00 91.06 173 THR A CA 1
ATOM 1348 C C . THR A 1 173 ? -14.458 -3.936 -6.422 1.00 91.06 173 THR A C 1
ATOM 1350 O O . THR A 1 173 ? -14.448 -4.916 -7.163 1.00 91.06 173 THR A O 1
ATOM 1353 N N . VAL A 1 174 ? -13.328 -3.378 -5.977 1.00 91.19 174 VAL A N 1
ATOM 1354 C CA . VAL A 1 174 ? -11.982 -3.752 -6.441 1.00 91.19 174 VAL A CA 1
ATOM 1355 C C . VAL A 1 174 ? -11.663 -5.227 -6.180 1.00 91.19 174 VAL A C 1
ATOM 1357 O O . VAL A 1 174 ? -12.111 -5.799 -5.185 1.00 91.19 174 VAL A O 1
ATOM 1360 N N . THR A 1 175 ? -10.857 -5.866 -7.023 1.00 89.31 175 THR A N 1
ATOM 1361 C CA . THR A 1 175 ? -10.346 -7.214 -6.733 1.00 89.31 175 THR A CA 1
ATOM 1362 C C . THR A 1 175 ? -9.435 -7.174 -5.505 1.00 89.31 175 THR A C 1
ATOM 1364 O O . THR A 1 175 ? -8.521 -6.353 -5.430 1.00 89.31 175 THR A 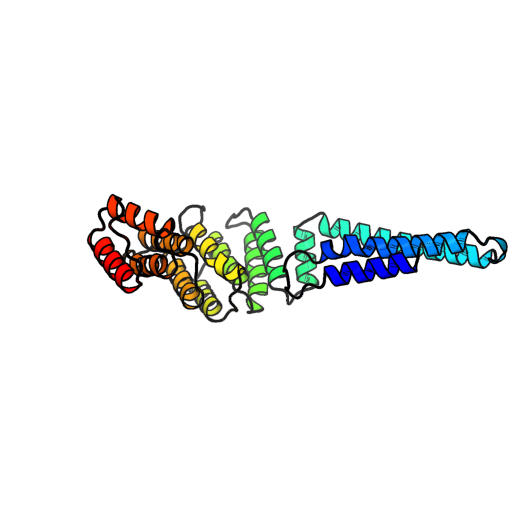O 1
ATOM 1367 N N . ILE A 1 176 ? -9.669 -8.060 -4.532 1.00 88.75 176 ILE A N 1
ATOM 1368 C CA . ILE A 1 176 ? -8.821 -8.141 -3.339 1.00 88.75 176 ILE A CA 1
ATOM 1369 C C . ILE A 1 176 ? -7.450 -8.696 -3.729 1.00 88.75 176 ILE A C 1
ATOM 1371 O O . ILE A 1 176 ? -7.330 -9.826 -4.198 1.00 88.75 176 ILE A O 1
ATOM 1375 N N . THR A 1 177 ? -6.414 -7.902 -3.484 1.00 86.56 177 THR A N 1
ATOM 1376 C CA . THR A 1 177 ? -5.004 -8.281 -3.634 1.00 86.56 177 THR A CA 1
ATOM 1377 C C . THR A 1 177 ? -4.292 -8.162 -2.283 1.00 86.56 177 THR A C 1
ATOM 1379 O O . THR A 1 177 ? -4.827 -7.533 -1.363 1.00 86.56 177 THR A O 1
ATOM 1382 N N . PRO A 1 178 ? -3.069 -8.703 -2.125 1.00 83.62 178 PRO A N 1
ATOM 1383 C CA . PRO A 1 178 ? -2.251 -8.415 -0.946 1.00 83.62 178 PRO A CA 1
ATOM 1384 C C . PRO A 1 178 ? -2.078 -6.907 -0.694 1.00 83.62 178 PRO A C 1
ATOM 1386 O O . PRO A 1 178 ? -2.156 -6.465 0.449 1.00 83.62 178 PRO A O 1
ATOM 1389 N N . GLY A 1 179 ? -1.952 -6.102 -1.758 1.00 81.94 179 GLY A N 1
ATOM 1390 C CA . GLY A 1 179 ? -1.884 -4.641 -1.658 1.00 81.94 179 GLY A CA 1
ATOM 1391 C C . GLY A 1 179 ? -3.157 -4.010 -1.086 1.00 81.94 179 GLY A C 1
ATOM 1392 O O . GLY A 1 179 ? -3.073 -3.065 -0.308 1.00 81.94 179 GLY A O 1
ATOM 1393 N N . THR A 1 180 ? -4.334 -4.571 -1.380 1.00 84.62 180 THR A N 1
ATOM 1394 C CA . THR A 1 180 ? -5.609 -4.104 -0.810 1.00 84.62 180 THR A CA 1
ATOM 1395 C C . THR A 1 180 ? -5.649 -4.265 0.709 1.00 84.62 180 THR A C 1
ATOM 1397 O O . THR A 1 180 ? -6.196 -3.410 1.395 1.00 84.62 180 THR A O 1
ATOM 1400 N N . LYS A 1 181 ? -5.042 -5.326 1.259 1.00 85.56 181 LYS A N 1
ATOM 1401 C CA . LYS A 1 181 ? -4.963 -5.515 2.718 1.00 85.56 181 LYS A CA 1
ATOM 1402 C C . LYS A 1 181 ? -4.068 -4.468 3.385 1.00 85.56 181 LYS A C 1
ATOM 1404 O O . LYS A 1 181 ? -4.371 -4.032 4.490 1.00 85.56 181 LYS A O 1
ATOM 1409 N N . GLN A 1 182 ? -3.020 -4.017 2.693 1.00 88.69 182 GLN A N 1
ATOM 1410 C CA . GLN A 1 182 ? -2.102 -2.994 3.200 1.00 88.69 182 GLN A CA 1
ATOM 1411 C C . GLN A 1 182 ? -2.748 -1.602 3.319 1.00 88.69 182 GLN A C 1
ATOM 1413 O O . GLN A 1 182 ? -2.282 -0.784 4.111 1.00 88.69 182 GLN A O 1
ATOM 1418 N N . ILE A 1 183 ? -3.835 -1.340 2.580 1.00 92.62 183 ILE A N 1
ATOM 1419 C CA . ILE A 1 183 ? -4.579 -0.070 2.642 1.00 92.62 183 ILE A CA 1
ATOM 1420 C C . ILE A 1 183 ? -5.036 0.233 4.070 1.00 92.62 183 ILE A C 1
ATOM 1422 O O . ILE A 1 183 ? -4.865 1.362 4.523 1.00 92.62 183 ILE A O 1
ATOM 1426 N N . ILE A 1 184 ? -5.547 -0.772 4.796 1.00 92.94 184 ILE A N 1
ATOM 1427 C CA . ILE A 1 184 ? -5.995 -0.606 6.188 1.00 92.94 184 ILE A CA 1
ATOM 1428 C C . ILE A 1 184 ? -4.876 -0.013 7.037 1.00 92.94 184 ILE A C 1
ATOM 1430 O O . ILE A 1 184 ? -5.082 0.984 7.720 1.00 92.94 184 ILE A O 1
ATOM 1434 N N . TRP A 1 185 ? -3.677 -0.586 6.952 1.00 92.81 185 TRP A N 1
ATOM 1435 C CA . TRP A 1 185 ? -2.552 -0.154 7.774 1.00 92.81 185 TRP A CA 1
ATOM 1436 C C . TRP A 1 185 ? -2.066 1.243 7.418 1.00 92.81 185 TRP A C 1
ATOM 1438 O O . TRP A 1 185 ? -1.704 1.999 8.313 1.00 92.81 185 TRP A O 1
ATOM 1448 N N . SER A 1 186 ? -2.119 1.610 6.136 1.00 92.19 186 SER A N 1
ATOM 1449 C CA . SER A 1 186 ? -1.811 2.974 5.711 1.00 92.19 186 SER A CA 1
ATOM 1450 C C . SER A 1 186 ? -2.822 3.985 6.260 1.00 92.19 186 SER A C 1
ATOM 1452 O O . SER A 1 186 ? -2.425 5.059 6.704 1.00 92.19 186 SER A O 1
ATOM 1454 N N . LEU A 1 187 ? -4.112 3.650 6.289 1.00 94.81 187 LEU A N 1
ATOM 1455 C CA . LEU A 1 187 ? -5.136 4.521 6.867 1.00 94.81 187 LEU A CA 1
ATOM 1456 C C . LEU A 1 187 ? -4.989 4.633 8.393 1.00 94.81 187 LEU A C 1
ATOM 1458 O O . LEU A 1 187 ? -4.950 5.743 8.914 1.00 94.81 187 LEU A O 1
ATOM 1462 N N . VAL A 1 188 ? -4.811 3.504 9.087 1.00 94.25 188 VAL A N 1
ATOM 1463 C CA . VAL A 1 188 ? -4.629 3.444 10.548 1.00 94.25 188 VAL A CA 1
ATOM 1464 C C . VAL A 1 188 ? -3.386 4.218 11.002 1.00 94.25 188 VAL A C 1
ATOM 1466 O O . VAL A 1 188 ? -3.439 4.976 11.973 1.00 94.25 188 VAL A O 1
ATOM 1469 N N . SER A 1 189 ? -2.252 4.093 10.305 1.00 91.50 189 SER A N 1
ATOM 1470 C CA . SER A 1 189 ? -1.046 4.852 10.674 1.00 91.50 189 SER A CA 1
ATOM 1471 C C . SER A 1 189 ? -1.252 6.365 10.540 1.00 91.50 189 SER A C 1
ATOM 1473 O O . SER A 1 189 ? -0.683 7.134 11.309 1.00 91.50 189 SER A O 1
ATOM 1475 N N . ASN A 1 190 ? -2.088 6.790 9.586 1.00 91.00 190 ASN A N 1
ATOM 1476 C CA . ASN A 1 190 ? -2.399 8.198 9.340 1.00 91.00 190 ASN A CA 1
ATOM 1477 C C . ASN A 1 190 ? -3.564 8.743 10.192 1.00 91.00 190 ASN A C 1
ATOM 1479 O O . ASN A 1 190 ? -3.874 9.928 10.096 1.00 91.00 190 ASN A O 1
ATOM 1483 N N . SER A 1 191 ? -4.206 7.919 11.030 1.00 90.50 191 SER A N 1
ATOM 1484 C CA . SER A 1 191 ? -5.240 8.347 11.991 1.00 90.50 191 SER A CA 1
ATOM 1485 C C . SER A 1 191 ? -4.781 8.295 13.453 1.00 90.50 191 SER A C 1
ATOM 1487 O O . SER A 1 191 ? -5.321 9.000 14.295 1.00 90.50 191 SER A O 1
ATOM 1489 N N . THR A 1 192 ? -3.772 7.484 13.785 1.00 83.56 192 THR A N 1
ATOM 1490 C CA . THR A 1 192 ? -3.349 7.223 15.179 1.00 83.56 192 THR A CA 1
ATOM 1491 C C . THR A 1 192 ? -2.340 8.230 15.749 1.00 83.56 192 THR A C 1
ATOM 1493 O O . THR A 1 192 ? -1.812 8.027 16.842 1.00 83.56 192 THR A O 1
ATOM 1496 N N . GLY A 1 193 ? -2.039 9.315 15.027 1.00 70.31 193 GLY A N 1
ATOM 1497 C CA . GLY A 1 193 ? -1.052 10.323 15.442 1.00 70.31 193 GLY A CA 1
ATOM 1498 C C . GLY A 1 193 ? 0.410 9.873 15.318 1.00 70.31 193 GLY A C 1
ATOM 1499 O O . GLY A 1 193 ? 1.312 10.598 15.731 1.00 70.31 193 GLY A O 1
ATOM 1500 N N . GLN A 1 194 ? 0.665 8.698 14.723 1.00 66.56 194 GLN A N 1
ATOM 1501 C CA . GLN A 1 194 ? 2.017 8.269 14.327 1.00 66.56 194 GLN A CA 1
ATOM 1502 C C . GLN A 1 194 ? 2.611 9.188 13.250 1.00 66.56 194 GLN A C 1
ATOM 1504 O O . GLN A 1 194 ? 3.828 9.302 13.110 1.00 66.56 194 GLN A O 1
ATOM 1509 N N . THR A 1 195 ? 1.742 9.865 12.503 1.00 68.94 195 THR A N 1
ATOM 1510 C CA . THR A 1 195 ? 2.076 10.914 11.544 1.00 68.94 195 THR A CA 1
ATOM 1511 C C . THR A 1 195 ? 1.583 12.272 12.037 1.00 68.94 195 THR A C 1
ATOM 1513 O O . THR A 1 195 ? 0.671 12.349 12.853 1.00 68.94 195 THR A O 1
ATOM 1516 N N . GLN A 1 196 ? 2.120 13.362 11.480 1.00 68.00 196 GLN A N 1
ATOM 1517 C CA . GLN A 1 196 ? 1.558 14.707 11.690 1.00 68.00 196 GLN A CA 1
ATOM 1518 C C . GLN A 1 196 ? 0.138 14.857 11.110 1.00 68.00 196 GLN A C 1
ATOM 1520 O O . GLN A 1 196 ? -0.576 15.790 11.468 1.00 68.00 196 GLN A O 1
ATOM 1525 N N . LEU A 1 197 ? -0.268 13.939 10.227 1.00 79.69 197 LEU A N 1
ATOM 1526 C CA . LEU A 1 197 ? -1.619 13.844 9.694 1.00 79.69 197 LEU A CA 1
ATOM 1527 C C . LEU A 1 197 ? -2.571 13.175 10.698 1.00 79.69 197 LEU A C 1
ATOM 1529 O O . LEU A 1 197 ? -2.187 12.210 11.358 1.00 79.69 197 LEU A O 1
ATOM 1533 N N . GLN A 1 198 ? -3.809 13.672 10.769 1.00 81.19 198 GLN A N 1
ATOM 1534 C CA . GLN A 1 198 ? -4.900 13.068 11.535 1.00 81.19 198 GLN A CA 1
ATOM 1535 C C . GLN A 1 198 ? -6.106 12.832 10.622 1.00 81.19 198 GLN A C 1
ATOM 1537 O O . GLN A 1 198 ? -6.948 13.710 10.434 1.00 81.19 198 GLN A O 1
ATOM 1542 N N . LEU A 1 199 ? -6.163 11.650 10.009 1.00 92.94 199 LEU A N 1
ATOM 1543 C CA . LEU A 1 199 ? -7.380 11.165 9.363 1.00 92.94 199 LEU A CA 1
ATOM 1544 C C . LEU A 1 199 ? -8.450 10.867 10.417 1.00 92.94 199 LEU A C 1
ATOM 1546 O O . LEU A 1 199 ? -8.130 10.385 11.501 1.00 92.94 199 LEU A O 1
ATOM 1550 N N . ASP A 1 200 ? -9.711 11.101 10.054 1.00 94.19 200 ASP A N 1
ATOM 1551 C CA . ASP A 1 200 ? -10.878 10.770 10.872 1.00 94.19 200 ASP A CA 1
ATOM 1552 C C . ASP A 1 200 ? -10.928 9.251 11.154 1.00 94.19 200 ASP A C 1
ATOM 1554 O O . ASP A 1 200 ? -11.120 8.465 10.214 1.00 94.19 200 ASP A O 1
ATOM 1558 N N . PRO A 1 201 ? -10.750 8.814 12.417 1.00 95.12 201 PRO A N 1
ATOM 1559 C CA . PRO A 1 201 ? -10.731 7.399 12.764 1.00 95.12 201 PRO A CA 1
ATOM 1560 C C . PRO A 1 201 ? -12.033 6.663 12.439 1.00 95.12 201 PRO A C 1
ATOM 1562 O O . PRO A 1 201 ? -11.982 5.481 12.093 1.00 95.12 201 PRO A O 1
ATOM 1565 N N . ASP A 1 202 ? -13.180 7.344 12.477 1.00 95.94 202 ASP A N 1
ATOM 1566 C CA . ASP A 1 202 ? -14.476 6.728 12.179 1.00 95.94 202 ASP A CA 1
ATOM 1567 C C . ASP A 1 202 ? -14.590 6.403 10.683 1.00 95.94 202 ASP A C 1
ATOM 1569 O O . ASP A 1 202 ? -15.054 5.329 10.293 1.00 95.94 202 ASP A O 1
ATOM 1573 N N . ARG A 1 203 ? -14.047 7.268 9.818 1.00 96.50 203 ARG A N 1
ATOM 1574 C CA . ARG A 1 203 ? -13.936 6.988 8.374 1.00 96.50 203 ARG A CA 1
ATOM 1575 C C . ARG A 1 203 ? -12.970 5.848 8.075 1.00 96.50 203 ARG A C 1
ATOM 1577 O O . ARG A 1 203 ? -13.219 5.037 7.179 1.00 96.50 203 ARG A O 1
ATOM 1584 N N . VAL A 1 204 ? -11.883 5.740 8.839 1.00 96.81 204 VAL A N 1
ATOM 1585 C CA . VAL A 1 204 ? -10.975 4.587 8.747 1.00 96.81 204 VAL A CA 1
ATOM 1586 C C . VAL A 1 204 ? -11.691 3.301 9.177 1.00 96.81 204 VAL A C 1
ATOM 1588 O O . VAL A 1 204 ? -11.557 2.280 8.500 1.00 96.81 204 VAL A O 1
ATOM 1591 N N . ALA A 1 205 ? -12.508 3.344 10.233 1.00 97.25 205 ALA A N 1
ATOM 1592 C CA . ALA A 1 205 ? -13.323 2.214 10.676 1.00 97.25 205 ALA A CA 1
ATOM 1593 C C . ALA A 1 205 ? -14.340 1.760 9.610 1.00 97.25 205 ALA A C 1
ATOM 1595 O O . ALA A 1 205 ? -14.496 0.556 9.384 1.00 97.25 205 ALA A O 1
ATOM 1596 N N . GLU A 1 206 ? -14.971 2.694 8.888 1.00 97.12 206 GLU A N 1
ATOM 1597 C CA . GLU A 1 206 ? -15.832 2.381 7.736 1.00 97.12 206 GLU A CA 1
ATOM 1598 C C . GLU A 1 206 ? -15.066 1.598 6.652 1.00 97.12 206 GLU A C 1
ATOM 1600 O O . GLU A 1 206 ? -15.555 0.580 6.150 1.00 97.12 206 GLU A O 1
ATOM 1605 N N . ALA A 1 207 ? -13.843 2.025 6.317 1.00 96.75 207 ALA A N 1
ATOM 1606 C CA . ALA A 1 207 ? -13.001 1.347 5.329 1.00 96.75 207 ALA A CA 1
ATOM 1607 C C . ALA A 1 207 ? -12.570 -0.053 5.793 1.00 96.75 207 ALA A C 1
ATOM 1609 O O . ALA A 1 207 ? -12.633 -1.009 5.011 1.00 96.75 207 ALA A O 1
ATOM 1610 N N . ILE A 1 208 ? -12.192 -0.192 7.069 1.00 96.88 208 ILE A N 1
ATOM 1611 C CA . ILE A 1 208 ? -11.886 -1.484 7.696 1.00 96.88 208 ILE A CA 1
ATOM 1612 C C . ILE A 1 208 ? -13.078 -2.425 7.548 1.00 96.88 208 ILE A C 1
ATOM 1614 O O . ILE A 1 208 ? -12.909 -3.525 7.024 1.00 96.88 208 ILE A O 1
ATOM 1618 N N . LYS A 1 209 ? -14.282 -1.981 7.925 1.00 96.50 209 LYS A N 1
ATOM 1619 C CA . LYS A 1 209 ? -15.512 -2.779 7.844 1.00 96.50 209 LYS A CA 1
ATOM 1620 C C . LYS A 1 209 ? -15.795 -3.274 6.425 1.00 96.50 209 LYS A C 1
ATOM 1622 O O . LYS A 1 209 ? -16.166 -4.431 6.223 1.00 96.50 209 LYS A O 1
ATOM 1627 N N . VAL A 1 210 ? -15.602 -2.416 5.419 1.00 96.06 210 VAL A N 1
ATOM 1628 C CA . VAL A 1 210 ? -15.762 -2.809 4.010 1.00 96.06 210 VAL A CA 1
ATOM 1629 C C . VAL A 1 210 ? -14.771 -3.913 3.642 1.00 96.06 210 VAL A C 1
ATOM 1631 O O . VAL A 1 210 ? -15.175 -4.924 3.067 1.00 96.06 210 VAL A O 1
ATOM 1634 N N . ILE A 1 211 ? -13.490 -3.765 3.979 1.00 94.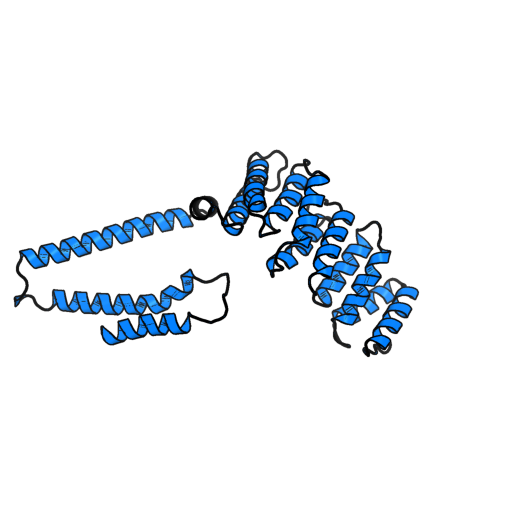69 211 ILE A N 1
ATOM 1635 C CA . ILE A 1 211 ? -12.463 -4.733 3.576 1.00 94.69 211 ILE A CA 1
ATOM 1636 C C . ILE A 1 211 ? -12.616 -6.059 4.337 1.00 94.69 211 ILE A C 1
ATOM 1638 O O . ILE A 1 211 ? -12.551 -7.121 3.713 1.00 94.69 211 ILE A O 1
ATOM 1642 N N . THR A 1 212 ? -12.874 -6.030 5.647 1.00 95.31 212 THR A N 1
ATOM 1643 C CA . THR A 1 212 ? -13.067 -7.239 6.473 1.00 95.31 212 THR A CA 1
ATOM 1644 C C . THR A 1 212 ? -14.319 -8.026 6.085 1.00 95.31 212 THR A C 1
ATOM 1646 O O . THR A 1 212 ? -14.343 -9.244 6.246 1.00 95.31 212 THR A O 1
ATOM 1649 N N . SER A 1 213 ? -15.323 -7.383 5.474 1.00 94.75 213 SER A N 1
ATOM 1650 C CA . SER A 1 213 ? -16.475 -8.085 4.883 1.00 94.75 213 SER A CA 1
ATOM 1651 C C . SER A 1 213 ? -16.138 -8.873 3.607 1.00 94.75 213 SER A C 1
ATOM 1653 O O . SER A 1 213 ? -16.888 -9.764 3.209 1.00 94.75 213 SER A O 1
ATOM 1655 N N . ARG A 1 214 ? -15.010 -8.561 2.952 1.00 94.06 214 ARG A N 1
ATOM 1656 C CA . ARG A 1 214 ? -14.602 -9.146 1.661 1.00 94.06 214 ARG A CA 1
ATOM 1657 C C . ARG A 1 214 ? -13.401 -10.080 1.761 1.00 94.06 214 ARG A C 1
ATOM 1659 O O . ARG A 1 214 ? -13.137 -10.833 0.825 1.00 94.06 214 ARG A O 1
ATOM 1666 N N . THR A 1 215 ? -12.640 -10.025 2.851 1.00 92.88 215 THR A N 1
ATOM 1667 C CA . THR A 1 215 ? -11.461 -10.869 3.055 1.00 92.88 215 THR A CA 1
ATOM 1668 C C . THR A 1 215 ? -11.189 -11.107 4.533 1.00 92.88 215 THR A C 1
ATOM 1670 O O . THR A 1 215 ? -11.557 -10.305 5.385 1.00 92.88 215 THR A O 1
ATOM 1673 N N . THR A 1 216 ? -10.506 -12.208 4.830 1.00 92.38 216 THR A N 1
ATOM 1674 C CA . THR A 1 216 ? -10.089 -12.554 6.187 1.00 92.38 216 THR A CA 1
ATOM 1675 C C . THR A 1 216 ? -8.675 -12.067 6.480 1.00 92.38 216 THR A C 1
ATOM 1677 O O . THR A 1 216 ? -7.813 -11.991 5.593 1.00 92.38 216 THR A O 1
ATOM 1680 N N . PHE A 1 217 ? -8.431 -11.762 7.747 1.00 94.62 217 PHE A N 1
ATOM 1681 C CA . PHE A 1 217 ? -7.139 -11.337 8.274 1.00 94.62 217 PHE A CA 1
ATOM 1682 C C . PHE A 1 217 ? -6.594 -12.352 9.284 1.00 94.62 217 PHE A C 1
ATOM 1684 O O . PHE A 1 217 ? -7.282 -13.311 9.643 1.00 94.62 217 PHE A O 1
ATOM 1691 N N . SER A 1 218 ? -5.334 -12.186 9.694 1.00 94.88 218 SER A N 1
ATOM 1692 C CA . SER A 1 218 ? -4.766 -13.004 10.769 1.00 94.88 218 SER A CA 1
ATOM 1693 C C . SER A 1 218 ? -5.361 -12.618 12.129 1.00 94.88 218 SER A C 1
ATOM 1695 O O . SER A 1 218 ? -5.946 -11.545 12.277 1.00 94.88 218 SER A O 1
ATOM 1697 N N . ALA A 1 219 ? -5.200 -13.475 13.141 1.00 95.94 219 ALA A N 1
ATOM 1698 C CA . ALA A 1 219 ? -5.643 -13.161 14.502 1.00 95.94 219 ALA A CA 1
ATOM 1699 C C . ALA A 1 219 ? -4.965 -11.885 15.031 1.00 95.94 219 ALA A C 1
ATOM 1701 O O . ALA A 1 219 ? -5.620 -11.038 15.629 1.00 95.94 219 ALA A O 1
ATOM 1702 N N . HIS A 1 220 ? -3.674 -11.710 14.735 1.00 95.75 220 HIS A N 1
ATOM 1703 C CA . HIS A 1 220 ? -2.918 -10.513 15.101 1.00 95.75 220 HIS A CA 1
ATOM 1704 C C . HIS A 1 220 ? -3.441 -9.246 14.406 1.00 95.75 220 HIS A C 1
ATOM 1706 O O . HIS A 1 220 ? -3.615 -8.214 15.046 1.00 95.75 220 HIS A O 1
ATOM 1712 N N . ASP A 1 221 ? -3.754 -9.328 13.112 1.00 95.94 221 ASP A N 1
ATOM 1713 C CA . ASP A 1 221 ? -4.331 -8.203 12.367 1.00 95.94 221 ASP A CA 1
ATOM 1714 C C . ASP A 1 221 ? -5.708 -7.802 12.919 1.00 95.94 221 ASP A C 1
ATOM 1716 O O . ASP A 1 221 ? -5.975 -6.616 13.103 1.00 95.94 221 ASP A O 1
ATOM 1720 N N . TYR A 1 222 ? -6.579 -8.775 13.216 1.00 97.56 222 TYR A N 1
ATOM 1721 C CA . TYR A 1 222 ? -7.877 -8.494 13.837 1.00 97.56 222 TYR A CA 1
ATOM 1722 C C . TYR A 1 222 ? -7.734 -7.885 15.230 1.00 97.56 222 TYR A C 1
ATOM 1724 O O . TYR A 1 222 ? -8.524 -7.013 15.583 1.00 97.56 222 TYR A O 1
ATOM 1732 N N . LEU A 1 223 ? -6.718 -8.287 15.998 1.00 97.44 223 LEU A N 1
ATOM 1733 C CA . LEU A 1 223 ? -6.442 -7.700 17.305 1.00 97.44 223 LEU A CA 1
ATOM 1734 C C . LEU A 1 223 ? -6.033 -6.230 17.175 1.00 97.44 223 LEU A C 1
ATOM 1736 O O . LEU A 1 223 ? -6.583 -5.371 17.857 1.00 97.44 223 LEU A O 1
ATOM 1740 N N . ASN A 1 224 ? -5.134 -5.925 16.239 1.00 96.88 224 ASN A N 1
ATOM 1741 C CA . ASN A 1 224 ? -4.720 -4.553 15.952 1.00 96.88 224 ASN A CA 1
ATOM 1742 C C . ASN A 1 224 ? -5.894 -3.694 15.449 1.00 96.88 224 ASN A C 1
ATOM 1744 O O . ASN A 1 224 ? -6.009 -2.530 15.831 1.00 96.88 224 ASN A O 1
ATOM 1748 N N . ILE A 1 225 ? -6.793 -4.265 14.637 1.00 97.62 225 ILE A N 1
ATOM 1749 C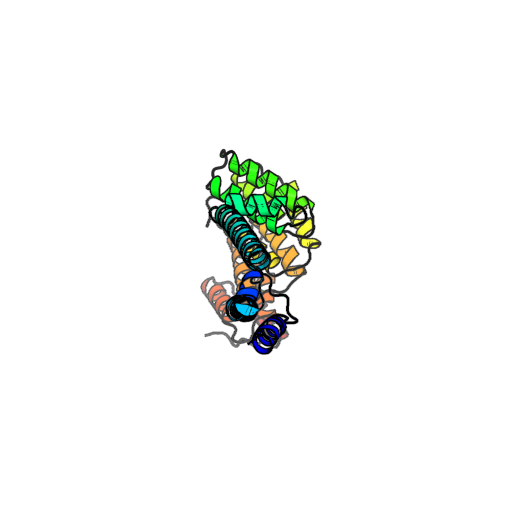 CA . ILE A 1 225 ? -8.046 -3.607 14.243 1.00 97.62 225 ILE A CA 1
ATOM 1750 C C . ILE A 1 225 ? -8.921 -3.344 15.474 1.00 97.62 225 ILE A C 1
ATOM 1752 O O . ILE A 1 225 ? -9.378 -2.219 15.650 1.00 97.62 225 ILE A O 1
ATOM 1756 N N . ALA A 1 226 ? -9.133 -4.335 16.343 1.00 97.69 226 ALA A N 1
ATOM 1757 C CA . ALA A 1 226 ? -9.943 -4.170 17.548 1.00 97.69 226 ALA A CA 1
ATOM 1758 C C . ALA A 1 226 ? -9.394 -3.056 18.452 1.00 97.69 226 ALA A C 1
ATOM 1760 O O . ALA A 1 226 ? -10.154 -2.201 18.900 1.00 97.69 226 ALA A O 1
ATOM 1761 N N . TYR A 1 227 ? -8.076 -3.010 18.660 1.00 97.06 227 TYR A N 1
ATOM 1762 C CA . TYR A 1 227 ? -7.424 -1.951 19.434 1.00 97.06 227 TYR A CA 1
ATOM 1763 C C . TYR A 1 227 ? -7.542 -0.585 18.772 1.00 97.06 227 TYR A C 1
ATOM 1765 O O . TYR A 1 227 ? -7.762 0.408 19.464 1.00 97.06 227 TYR A O 1
ATOM 1773 N N . PHE A 1 228 ? -7.444 -0.519 17.444 1.00 97.12 228 PHE A N 1
ATOM 1774 C CA . PHE A 1 228 ? -7.683 0.721 16.721 1.00 97.12 228 PHE A CA 1
ATOM 1775 C C . PHE A 1 228 ? -9.114 1.235 16.941 1.00 97.12 228 PHE A C 1
ATOM 1777 O O . PHE A 1 228 ? -9.290 2.386 17.340 1.00 97.12 228 PHE A O 1
ATOM 1784 N N . ILE A 1 229 ? -10.122 0.375 16.747 1.00 97.88 229 ILE A N 1
ATOM 1785 C CA . ILE A 1 229 ? -11.532 0.728 16.955 1.00 97.88 229 ILE A CA 1
ATOM 1786 C C . ILE A 1 229 ? -11.762 1.186 18.399 1.00 97.88 229 ILE A C 1
ATOM 1788 O O . ILE A 1 229 ? -12.307 2.264 18.621 1.00 97.88 229 ILE A O 1
ATOM 1792 N N . HIS A 1 230 ? -11.278 0.423 19.377 1.00 96.94 230 HIS A N 1
ATOM 1793 C CA . HIS A 1 230 ? -11.457 0.730 20.794 1.00 96.94 230 HIS A CA 1
ATOM 1794 C C . HIS A 1 230 ? -10.813 2.059 21.219 1.00 96.94 230 HIS A C 1
ATOM 1796 O O . HIS A 1 230 ? -11.398 2.814 21.989 1.00 96.94 230 HIS A O 1
ATOM 1802 N N . ASN A 1 231 ? -9.598 2.349 20.744 1.00 94.62 231 ASN A N 1
ATOM 1803 C CA . ASN A 1 231 ? -8.805 3.457 21.282 1.00 94.62 231 ASN A CA 1
ATOM 1804 C C . ASN A 1 231 ? -8.979 4.776 20.522 1.00 94.62 231 ASN A C 1
ATOM 1806 O O . ASN A 1 231 ? -8.662 5.826 21.079 1.00 94.62 231 ASN A O 1
ATOM 1810 N N . TYR A 1 232 ? -9.419 4.737 19.259 1.00 95.00 232 TYR A N 1
ATOM 1811 C CA . TYR A 1 232 ? -9.390 5.916 18.386 1.00 95.00 232 TYR A CA 1
ATOM 1812 C C . TYR A 1 232 ? -10.746 6.313 17.798 1.00 95.00 232 TYR A C 1
ATOM 1814 O O . TYR A 1 232 ? -10.859 7.436 17.317 1.00 95.00 232 TYR A O 1
ATOM 1822 N N . THR A 1 233 ? -11.761 5.445 17.818 1.00 96.06 233 THR A N 1
ATOM 1823 C CA . THR A 1 233 ? -13.071 5.741 17.202 1.00 96.06 233 THR A CA 1
ATOM 1824 C C . THR A 1 233 ? -14.089 6.246 18.219 1.00 96.06 233 THR A C 1
ATOM 1826 O O . THR A 1 233 ? -13.914 6.090 19.428 1.00 96.06 233 THR A O 1
ATOM 1829 N N . THR A 1 234 ? -15.185 6.831 17.734 1.00 96.56 234 THR A N 1
ATOM 1830 C CA . THR A 1 234 ? -16.321 7.250 18.573 1.00 96.56 234 THR A CA 1
ATOM 1831 C C . THR A 1 234 ? -17.205 6.085 19.026 1.00 96.56 234 THR A C 1
ATOM 1833 O O . THR A 1 234 ? -18.047 6.270 19.906 1.00 96.56 234 THR A O 1
ATOM 1836 N N . HIS A 1 235 ? -16.980 4.887 18.473 1.00 95.62 235 HIS A N 1
ATOM 1837 C CA . HIS A 1 235 ? -17.748 3.666 18.719 1.00 95.62 235 HIS A CA 1
ATOM 1838 C C . HIS A 1 235 ? -16.864 2.514 19.237 1.00 95.62 235 HIS A C 1
ATOM 1840 O O . HIS A 1 235 ? -16.770 1.458 18.594 1.00 95.62 235 HIS A O 1
ATOM 1846 N N . PRO A 1 236 ? -16.192 2.683 20.393 1.00 95.62 236 PRO A N 1
ATOM 1847 C CA . PRO A 1 236 ? -15.262 1.689 20.926 1.00 95.62 236 PRO A CA 1
ATOM 1848 C C . PRO A 1 236 ? -15.922 0.333 21.206 1.00 95.62 236 PRO A C 1
ATOM 1850 O O . PRO A 1 236 ? -15.251 -0.697 21.156 1.00 95.62 236 PRO A O 1
ATOM 1853 N N . GLU A 1 237 ? -17.238 0.299 21.432 1.00 95.38 237 GLU A N 1
ATOM 1854 C CA . GLU A 1 237 ? -18.023 -0.920 21.617 1.00 95.38 237 GLU A CA 1
ATOM 1855 C C . GLU A 1 237 ? -17.965 -1.871 20.416 1.00 95.38 237 GLU A C 1
ATOM 1857 O O . GLU A 1 237 ? -18.084 -3.084 20.584 1.00 95.38 237 GLU A O 1
ATOM 1862 N N . GLN A 1 238 ? -17.721 -1.356 19.206 1.00 96.38 238 GLN A N 1
ATOM 1863 C CA . GLN A 1 238 ? -17.607 -2.179 17.999 1.00 96.38 238 GLN A CA 1
ATOM 1864 C C . GLN A 1 238 ? -16.325 -3.023 17.982 1.00 96.38 238 GLN A C 1
ATOM 1866 O O . GLN A 1 238 ? -16.237 -3.995 17.229 1.00 96.38 238 GLN A O 1
ATOM 1871 N N . ALA A 1 239 ? -15.337 -2.711 18.828 1.00 97.38 239 ALA A N 1
ATOM 1872 C CA . ALA A 1 239 ? -14.100 -3.481 18.922 1.00 97.38 239 ALA A CA 1
ATOM 1873 C C . ALA A 1 239 ? -14.353 -4.955 19.270 1.00 97.38 239 ALA A C 1
ATOM 1875 O O . ALA A 1 239 ? -13.636 -5.830 18.777 1.00 97.38 239 ALA A O 1
ATOM 1876 N N . ILE A 1 240 ? -15.402 -5.245 20.051 1.00 96.69 240 ILE A N 1
ATOM 1877 C CA . ILE A 1 240 ? -15.742 -6.613 20.452 1.00 96.69 240 ILE A CA 1
ATOM 1878 C C . ILE A 1 240 ? -16.077 -7.507 19.248 1.00 96.69 240 ILE A C 1
ATOM 1880 O O . ILE A 1 240 ? -15.786 -8.702 19.267 1.00 96.69 240 ILE A O 1
ATOM 1884 N N . GLU A 1 241 ? -16.622 -6.945 18.161 1.00 96.38 241 GLU A N 1
ATOM 1885 C CA . GLU A 1 241 ? -16.896 -7.698 16.930 1.00 96.38 241 GLU A CA 1
ATOM 1886 C C . GLU A 1 241 ? -15.597 -8.232 16.315 1.00 96.38 241 GLU A C 1
ATOM 1888 O O . GLU A 1 241 ? -15.511 -9.405 15.949 1.00 96.38 241 GLU A O 1
ATOM 1893 N N . TYR A 1 242 ? -14.555 -7.401 16.284 1.00 97.75 242 TYR A N 1
ATOM 1894 C CA . TYR A 1 242 ? -13.241 -7.789 15.780 1.00 97.75 242 TYR A CA 1
ATOM 1895 C C . TYR A 1 242 ? -12.487 -8.697 16.759 1.00 97.75 242 TYR A C 1
ATOM 1897 O O . TYR A 1 242 ? -11.780 -9.600 16.320 1.00 97.75 242 TYR A O 1
ATOM 1905 N N . MET A 1 243 ? -12.693 -8.554 18.072 1.00 97.06 243 MET A N 1
ATOM 1906 C CA . MET A 1 243 ? -12.177 -9.497 19.078 1.00 97.06 243 MET A CA 1
ATOM 1907 C C . MET A 1 243 ? -12.772 -10.905 18.918 1.00 97.06 243 MET A C 1
ATOM 1909 O O . MET A 1 243 ? -12.061 -11.907 19.040 1.00 97.06 243 MET A O 1
ATOM 1913 N N . ARG A 1 244 ? -14.061 -11.017 18.562 1.00 96.12 244 ARG A N 1
ATOM 1914 C CA . ARG A 1 244 ? -14.652 -12.311 18.174 1.00 96.12 244 ARG A CA 1
ATOM 1915 C C . ARG A 1 244 ? -13.959 -12.878 16.933 1.00 96.12 244 ARG A C 1
ATOM 1917 O O . ARG A 1 244 ? -13.697 -14.080 16.883 1.00 96.12 244 ARG A O 1
ATOM 1924 N N . ASP A 1 245 ? -13.590 -12.034 15.970 1.00 96.56 245 ASP A N 1
ATOM 1925 C CA . ASP A 1 245 ? -12.845 -12.465 14.785 1.00 96.56 245 ASP A CA 1
ATOM 1926 C C . ASP A 1 245 ? -11.432 -12.973 15.116 1.00 96.56 245 ASP A C 1
ATOM 1928 O O . ASP A 1 245 ? -11.025 -13.981 14.530 1.00 96.56 245 ASP A O 1
ATOM 1932 N N . VAL A 1 246 ? -10.738 -12.386 16.105 1.00 96.25 246 VAL A N 1
ATOM 1933 C CA . VAL A 1 246 ? -9.464 -12.912 16.650 1.00 96.25 246 VAL A CA 1
ATOM 1934 C C . VAL A 1 246 ? -9.638 -14.366 17.091 1.00 96.25 246 VAL A C 1
ATOM 1936 O O . VAL A 1 246 ? -8.890 -15.242 16.657 1.00 96.25 246 VAL A O 1
ATOM 1939 N N . ILE A 1 247 ? -10.676 -14.650 17.886 1.00 94.62 247 ILE A N 1
ATOM 1940 C CA . ILE A 1 247 ? -10.993 -16.008 18.351 1.00 94.62 247 ILE A CA 1
ATOM 1941 C C . ILE A 1 247 ? -11.390 -16.906 17.181 1.00 94.62 247 ILE A C 1
ATOM 1943 O O . ILE A 1 247 ? -10.998 -18.071 17.138 1.00 94.62 247 ILE A O 1
ATOM 1947 N N . ARG A 1 248 ? -12.168 -16.402 16.218 1.00 93.81 248 ARG A N 1
ATOM 1948 C CA . ARG A 1 248 ? -12.660 -17.185 15.077 1.00 93.81 248 ARG A CA 1
ATOM 1949 C C . ARG A 1 248 ? -11.517 -17.690 14.201 1.00 93.81 248 ARG A C 1
ATOM 1951 O O . ARG A 1 248 ? -11.529 -18.865 13.830 1.00 93.81 248 ARG A O 1
ATOM 1958 N N . VAL A 1 249 ? -10.522 -16.852 13.903 1.00 94.31 249 VAL A N 1
ATOM 1959 C CA . VAL A 1 249 ? -9.402 -17.233 13.023 1.00 94.31 249 VAL A CA 1
ATOM 1960 C C . VAL A 1 249 ? -8.198 -17.810 13.771 1.00 94.31 249 VAL A C 1
ATOM 1962 O O . VAL A 1 249 ? -7.507 -18.664 13.219 1.00 94.31 249 VAL A O 1
ATOM 1965 N N . GLY A 1 250 ? -7.962 -17.393 15.017 1.00 89.88 250 GLY A N 1
ATOM 1966 C CA . GLY A 1 250 ? -6.832 -17.841 15.833 1.00 89.88 250 GLY A CA 1
ATOM 1967 C C . GLY A 1 250 ? -6.968 -19.285 16.314 1.00 89.88 250 GLY A C 1
ATOM 1968 O O . GLY A 1 250 ? -8.069 -19.823 16.445 1.00 89.88 250 GLY A O 1
ATOM 1969 N N . LYS A 1 251 ? -5.847 -19.950 16.584 1.00 86.94 251 LYS A N 1
ATOM 1970 C CA . LYS A 1 251 ? -5.837 -21.239 17.300 1.00 86.94 251 LYS A CA 1
ATOM 1971 C C . LYS A 1 251 ? -6.093 -21.032 18.801 1.00 86.94 251 LYS A C 1
ATOM 1973 O O . LYS A 1 251 ? -6.118 -19.905 19.280 1.00 86.94 251 LYS A O 1
ATOM 1978 N N . ILE A 1 252 ? -6.301 -22.123 19.542 1.00 77.31 252 ILE A N 1
ATOM 1979 C CA . ILE A 1 252 ? -6.550 -22.081 20.999 1.00 77.31 252 ILE A CA 1
ATOM 1980 C C . ILE A 1 252 ? -5.384 -21.419 21.754 1.00 77.31 252 ILE A C 1
ATOM 1982 O O . ILE A 1 252 ? -5.606 -20.704 22.722 1.00 77.31 252 ILE A O 1
ATOM 1986 N N . ASP A 1 253 ? -4.161 -21.649 21.289 1.00 84.25 253 ASP A N 1
ATOM 1987 C CA . ASP A 1 253 ? -2.891 -21.168 21.834 1.00 84.25 253 ASP A CA 1
ATOM 1988 C C . ASP A 1 253 ? -2.304 -19.991 21.038 1.00 84.25 253 ASP A C 1
ATOM 1990 O O . ASP A 1 253 ? -1.117 -19.685 21.154 1.00 84.25 253 ASP A O 1
ATOM 1994 N N . ASP A 1 254 ? -3.113 -19.339 20.199 1.00 89.12 254 ASP A N 1
ATOM 1995 C CA . ASP A 1 254 ? -2.651 -18.217 19.388 1.00 89.12 254 ASP A CA 1
ATOM 1996 C C . ASP A 1 254 ? -2.209 -17.050 20.290 1.00 89.12 254 ASP A C 1
ATOM 1998 O O . ASP A 1 254 ? -2.999 -16.600 21.131 1.00 89.12 254 ASP A O 1
ATOM 2002 N N . PRO A 1 255 ? -0.982 -16.521 20.123 1.00 92.75 255 PRO A N 1
ATOM 2003 C CA . PRO A 1 255 ? -0.492 -15.408 20.927 1.00 92.75 255 PRO A CA 1
ATOM 2004 C C . PRO A 1 255 ? -1.420 -14.192 20.916 1.00 92.75 255 PRO A C 1
ATOM 2006 O O . PRO A 1 255 ? -1.544 -13.529 21.939 1.00 92.75 255 PRO A O 1
ATOM 2009 N N . ALA A 1 256 ? -2.106 -13.913 19.801 1.00 93.69 256 ALA A N 1
ATOM 2010 C CA . ALA A 1 256 ? -3.038 -12.790 19.724 1.00 93.69 256 ALA A CA 1
ATOM 2011 C C . ALA A 1 256 ? -4.284 -13.018 20.594 1.00 93.69 256 ALA A C 1
ATOM 2013 O O . ALA A 1 256 ? -4.760 -12.093 21.246 1.00 93.69 256 ALA A O 1
ATOM 2014 N N . VAL A 1 257 ? -4.792 -14.252 20.653 1.00 92.31 257 VAL A N 1
ATOM 2015 C CA . VAL A 1 257 ? -5.932 -14.604 21.512 1.00 92.31 257 VAL A CA 1
ATOM 2016 C C . VAL A 1 257 ? -5.545 -14.468 22.984 1.00 92.31 257 VAL A C 1
ATOM 2018 O O . VAL A 1 257 ? -6.292 -13.880 23.762 1.00 92.31 257 VAL A O 1
ATOM 2021 N N . LEU A 1 258 ? -4.371 -14.980 23.364 1.00 92.00 258 LEU A N 1
ATOM 2022 C CA . LEU A 1 258 ? -3.871 -14.885 24.737 1.00 92.00 258 LEU A CA 1
ATOM 2023 C C . LEU A 1 258 ? -3.637 -13.427 25.148 1.00 92.00 258 LEU A C 1
ATOM 2025 O O . LEU A 1 258 ? -4.130 -13.011 26.193 1.00 92.00 258 LEU A O 1
ATOM 2029 N N . GLN A 1 259 ? -2.956 -12.653 24.298 1.00 94.25 259 GLN A N 1
ATOM 2030 C CA . GLN A 1 259 ? -2.697 -11.232 24.525 1.00 94.25 259 GLN A CA 1
ATOM 2031 C C . GLN A 1 259 ? -3.998 -10.452 24.733 1.00 94.25 259 GLN A C 1
ATOM 2033 O O . GLN A 1 259 ? -4.112 -9.701 25.694 1.00 94.25 259 GLN A O 1
ATOM 2038 N N . MET A 1 260 ? -5.002 -10.689 23.885 1.00 95.06 260 MET A N 1
ATOM 2039 C CA . MET A 1 260 ? -6.307 -10.040 23.989 1.00 95.06 260 MET A CA 1
ATOM 2040 C C . MET A 1 260 ? -6.965 -10.265 25.357 1.00 95.06 260 MET A C 1
ATOM 2042 O O . MET A 1 260 ? -7.445 -9.318 25.973 1.00 95.06 260 MET A O 1
ATOM 2046 N N . PHE A 1 261 ? -6.992 -11.507 25.856 1.00 93.06 261 PHE A N 1
ATOM 2047 C CA . PHE A 1 261 ? -7.582 -11.796 27.168 1.00 93.06 261 PHE A CA 1
ATOM 2048 C C . PHE A 1 261 ? -6.760 -11.223 28.326 1.00 93.06 261 PHE A C 1
ATOM 2050 O O . PHE A 1 261 ? -7.355 -10.788 29.312 1.00 93.06 261 PHE A O 1
ATOM 2057 N N . THR A 1 262 ? -5.429 -11.198 28.212 1.00 93.75 262 THR A N 1
ATOM 2058 C CA . THR A 1 262 ? -4.562 -10.527 29.190 1.00 93.75 262 THR A CA 1
ATOM 2059 C C . THR A 1 262 ? -4.872 -9.032 29.255 1.00 93.75 262 THR A C 1
ATOM 2061 O O . THR A 1 262 ? -5.176 -8.533 30.336 1.00 93.75 262 THR A O 1
ATOM 2064 N N . ASP A 1 263 ? -4.911 -8.342 28.113 1.00 94.06 263 ASP A N 1
ATOM 2065 C CA . ASP A 1 263 ? -5.145 -6.892 28.053 1.00 94.06 263 ASP A CA 1
ATOM 2066 C C . ASP A 1 263 ? -6.543 -6.510 28.574 1.00 94.06 263 ASP A C 1
ATOM 2068 O O . ASP A 1 263 ? -6.701 -5.528 29.308 1.00 94.06 263 ASP A O 1
ATOM 2072 N N . LEU A 1 264 ? -7.564 -7.320 28.262 1.00 94.00 264 LEU A N 1
ATOM 2073 C CA . LEU A 1 264 ? -8.921 -7.142 28.792 1.00 94.00 264 LEU A CA 1
ATOM 2074 C C . LEU A 1 264 ? -8.985 -7.339 30.313 1.00 94.00 264 LEU A C 1
ATOM 2076 O O . LEU A 1 264 ? -9.700 -6.597 30.989 1.00 94.00 264 LEU A O 1
ATOM 2080 N N . LYS A 1 265 ? -8.247 -8.320 30.855 1.00 93.19 265 LYS A N 1
ATOM 2081 C CA . LYS A 1 265 ? -8.174 -8.603 32.300 1.00 93.19 265 LYS A CA 1
ATOM 2082 C C . LYS A 1 265 ? -7.473 -7.467 33.039 1.00 93.19 265 LYS A C 1
ATOM 2084 O O . LYS A 1 265 ? -7.981 -7.004 34.055 1.00 93.19 265 LYS A O 1
ATOM 2089 N N . GLU A 1 266 ? -6.350 -6.983 32.512 1.00 93.69 266 GLU A N 1
ATOM 2090 C CA . GLU A 1 266 ? -5.621 -5.839 33.076 1.00 93.69 266 GLU A CA 1
ATOM 2091 C C . GLU A 1 266 ? -6.467 -4.560 33.072 1.00 93.69 266 GLU A C 1
ATOM 2093 O O . GLU A 1 266 ? -6.433 -3.786 34.028 1.00 93.69 266 GLU A O 1
ATOM 2098 N N . SER A 1 267 ? -7.294 -4.379 32.040 1.00 9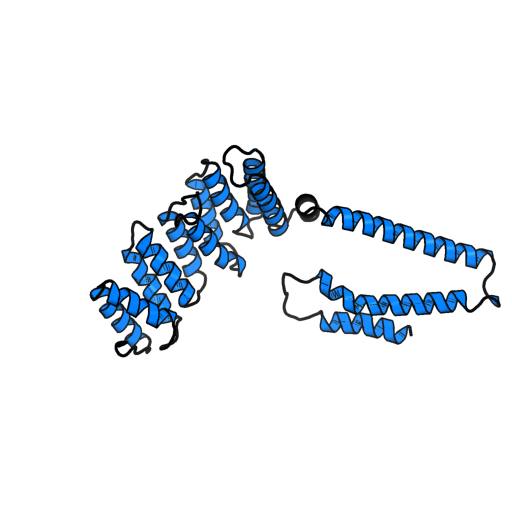0.62 267 SER A N 1
ATOM 2099 C CA . SER A 1 267 ? -8.161 -3.207 31.890 1.00 90.62 267 SER A CA 1
ATOM 2100 C C . SER A 1 267 ? -9.564 -3.379 32.503 1.00 90.62 267 SER A C 1
ATOM 2102 O O . SER A 1 267 ? -10.408 -2.503 32.344 1.00 90.62 267 SER A O 1
ATOM 2104 N N . SER A 1 268 ? -9.819 -4.472 33.238 1.00 92.69 268 SER A N 1
ATOM 2105 C CA . SER A 1 268 ? -11.082 -4.751 33.955 1.00 92.69 268 SER A CA 1
ATOM 2106 C C . SER A 1 268 ? -12.351 -4.834 33.078 1.00 92.69 268 SER A C 1
ATOM 2108 O O . SER A 1 268 ? -13.442 -4.466 33.516 1.00 92.69 268 SER A O 1
ATOM 2110 N N . TYR A 1 269 ? -12.249 -5.354 31.848 1.00 93.00 269 TYR A N 1
ATOM 2111 C CA . TYR A 1 269 ? -13.396 -5.576 30.946 1.00 93.00 269 TYR A CA 1
ATOM 2112 C C . TYR A 1 269 ? -14.097 -6.927 31.194 1.00 93.00 269 TYR A C 1
ATOM 2114 O O . TYR A 1 269 ? -14.243 -7.750 30.287 1.00 93.00 269 TYR A O 1
ATOM 2122 N N . ASP A 1 270 ? -14.554 -7.175 32.425 1.00 92.25 270 ASP A N 1
ATOM 2123 C CA . ASP A 1 270 ? -15.107 -8.476 32.845 1.00 92.25 270 ASP A CA 1
ATOM 2124 C C . ASP A 1 270 ? -16.307 -8.943 32.001 1.00 92.25 270 ASP A C 1
ATOM 2126 O O . ASP A 1 270 ? -16.447 -10.132 31.700 1.00 92.25 270 ASP A O 1
ATOM 2130 N N . GLU A 1 271 ? -17.176 -8.019 31.582 1.00 94.00 271 GLU A N 1
ATOM 2131 C CA . GLU A 1 271 ? -18.332 -8.335 30.734 1.00 94.00 271 GLU A CA 1
ATOM 2132 C C . GLU A 1 271 ? -17.897 -8.861 29.358 1.00 94.00 271 GLU A C 1
ATOM 2134 O O . GLU A 1 271 ? -18.373 -9.911 28.917 1.00 94.00 271 GLU A O 1
ATOM 2139 N N . TRP A 1 272 ? -16.925 -8.200 28.720 1.00 95.56 272 TRP A N 1
ATOM 2140 C CA . TRP A 1 272 ? -16.390 -8.627 27.425 1.00 95.56 272 TRP A CA 1
ATOM 2141 C C . TRP A 1 272 ? -15.632 -9.944 27.547 1.00 95.56 272 TRP A C 1
ATOM 2143 O O . TRP A 1 272 ? -15.765 -10.803 26.679 1.00 95.56 272 TRP A O 1
ATOM 2153 N N . ILE A 1 273 ? -14.886 -10.150 28.637 1.00 94.38 273 ILE A N 1
ATOM 2154 C CA . ILE A 1 273 ? -14.208 -11.425 28.906 1.00 94.38 273 ILE A CA 1
ATOM 2155 C C . ILE A 1 273 ? -15.229 -12.562 28.963 1.00 94.38 273 ILE A C 1
ATOM 2157 O O . ILE A 1 273 ? -15.045 -13.580 28.293 1.00 94.38 273 ILE A O 1
ATOM 2161 N N . ASN A 1 274 ? -16.313 -12.396 29.725 1.00 93.62 274 ASN A N 1
ATOM 2162 C CA . ASN A 1 274 ? -17.357 -13.413 29.848 1.00 93.62 274 ASN A CA 1
ATOM 2163 C C . ASN A 1 274 ? -18.014 -13.720 28.496 1.00 93.62 274 ASN A C 1
ATOM 2165 O O . ASN A 1 274 ? -18.201 -14.889 28.144 1.00 93.62 274 ASN A O 1
ATOM 2169 N N . GLU A 1 275 ? -18.323 -12.683 27.720 1.00 94.81 275 GLU A N 1
ATOM 2170 C CA . GLU A 1 275 ? -18.936 -12.827 26.404 1.00 94.81 275 GLU A CA 1
ATOM 2171 C C . GLU A 1 275 ? -18.004 -13.530 25.401 1.00 94.81 275 GLU A C 1
ATOM 2173 O O . GLU A 1 275 ? -18.394 -14.500 24.744 1.00 94.81 275 GLU A O 1
ATOM 2178 N N . LEU A 1 276 ? -16.742 -13.102 25.328 1.00 94.06 276 LEU A N 1
ATOM 2179 C CA . LEU A 1 276 ? -15.738 -13.667 24.429 1.00 94.06 276 LEU A CA 1
ATOM 2180 C C . LEU A 1 276 ? -15.372 -15.104 24.818 1.00 94.06 276 LEU A C 1
ATOM 2182 O O . LEU A 1 276 ? -15.189 -15.944 23.937 1.00 94.06 276 LEU A O 1
ATOM 2186 N N . GLN A 1 277 ? -15.329 -15.438 26.111 1.00 92.19 277 GLN A N 1
ATOM 2187 C CA . GLN A 1 277 ? -15.160 -16.821 26.568 1.00 92.19 277 GLN A CA 1
ATOM 2188 C C . GLN A 1 277 ? -16.357 -17.697 26.189 1.00 92.19 277 GLN A C 1
ATOM 2190 O O . GLN A 1 277 ? -16.169 -18.833 25.743 1.00 92.19 277 GLN A O 1
ATOM 2195 N N . ALA A 1 278 ? -17.585 -17.192 26.345 1.00 92.56 278 ALA A N 1
ATOM 2196 C CA . ALA A 1 278 ? -18.779 -17.902 25.899 1.00 92.56 278 ALA A CA 1
ATOM 2197 C C . ALA A 1 278 ? -18.722 -18.151 24.385 1.00 92.56 278 ALA A C 1
ATOM 2199 O O . ALA A 1 278 ? -18.904 -19.289 23.947 1.00 92.56 278 ALA A O 1
ATOM 2200 N N . TYR A 1 279 ? -18.362 -17.134 23.597 1.00 93.19 279 TYR A N 1
ATOM 2201 C CA . TYR A 1 279 ? -18.162 -17.262 22.156 1.00 93.19 279 TYR A CA 1
ATOM 2202 C C . TYR A 1 279 ? -17.069 -18.286 21.809 1.00 93.19 279 TYR A C 1
ATOM 2204 O O . TYR A 1 279 ? -17.313 -19.186 21.005 1.00 93.19 279 TYR A O 1
ATOM 2212 N N . ALA A 1 280 ? -15.905 -18.241 22.460 1.00 90.25 280 ALA A N 1
ATOM 2213 C CA . ALA A 1 280 ? -14.812 -19.190 22.236 1.00 90.25 280 ALA A CA 1
ATOM 2214 C C . ALA A 1 280 ? -15.245 -20.649 22.470 1.00 90.25 280 ALA A C 1
ATOM 2216 O O . ALA A 1 280 ? -14.947 -21.526 21.653 1.00 90.25 280 ALA A O 1
ATOM 2217 N N . ARG A 1 281 ? -16.047 -20.903 23.516 1.00 90.06 281 ARG A N 1
ATOM 2218 C CA . ARG A 1 281 ? -16.645 -22.226 23.777 1.00 90.06 281 ARG A CA 1
ATOM 2219 C C . ARG A 1 281 ? -17.538 -22.687 22.626 1.00 90.06 281 ARG A C 1
ATOM 2221 O O . ARG A 1 281 ? -17.445 -23.849 22.238 1.00 90.06 281 ARG A O 1
ATOM 2228 N N . THR A 1 282 ? -18.345 -21.796 22.037 1.00 90.31 282 THR A N 1
ATOM 2229 C CA . THR A 1 282 ? -19.165 -22.146 20.855 1.00 90.31 282 THR A CA 1
ATOM 2230 C C . THR A 1 282 ? -18.325 -22.511 19.633 1.00 90.31 282 THR A C 1
ATOM 2232 O O . THR A 1 282 ? -18.747 -23.329 18.824 1.00 90.31 282 THR A O 1
ATOM 2235 N N . GLN A 1 283 ? -17.117 -21.953 19.521 1.00 86.38 283 GLN A N 1
ATOM 2236 C CA . GLN A 1 283 ? -16.170 -22.256 18.447 1.00 86.38 283 GLN A CA 1
ATOM 2237 C C . GLN A 1 283 ? -15.336 -23.522 18.722 1.00 86.38 283 GLN A C 1
ATOM 2239 O O . GLN A 1 283 ? -14.420 -23.828 17.962 1.00 86.38 283 GLN A O 1
ATOM 2244 N N . GLY A 1 284 ? -15.600 -24.246 19.820 1.00 82.75 284 GLY A N 1
ATOM 2245 C CA . GLY A 1 284 ? -14.794 -25.396 20.245 1.00 82.75 284 GLY A CA 1
ATOM 2246 C C . GLY A 1 284 ? -13.392 -25.016 20.734 1.00 82.75 284 GLY A C 1
ATOM 2247 O O . GLY A 1 284 ? -12.536 -25.883 20.899 1.00 82.75 284 GLY A O 1
ATOM 2248 N N . LYS A 1 285 ? -13.145 -23.724 20.972 1.00 77.69 285 LYS A N 1
ATOM 2249 C CA . LYS A 1 285 ? -11.866 -23.179 21.424 1.00 77.69 285 LYS A CA 1
ATOM 2250 C C . LYS A 1 285 ? -11.984 -22.888 22.912 1.00 77.69 285 LYS A C 1
ATOM 2252 O O . LYS A 1 285 ? -12.309 -21.781 23.327 1.00 77.69 285 LYS A O 1
ATOM 2257 N N . PHE A 1 286 ? -11.821 -23.923 23.731 1.00 64.69 286 PHE A N 1
ATOM 2258 C CA . PHE A 1 286 ? -11.876 -23.751 25.178 1.00 64.69 286 PHE A CA 1
ATOM 2259 C C . PHE A 1 286 ? -10.585 -23.095 25.660 1.00 64.69 286 PHE A C 1
ATOM 2261 O O . PHE A 1 286 ? -9.541 -23.736 25.736 1.00 64.69 286 PHE A O 1
ATOM 2268 N N . ILE A 1 287 ? -10.670 -21.815 25.999 1.00 61.81 287 ILE A N 1
ATOM 2269 C CA . ILE A 1 287 ? -9.612 -21.117 26.716 1.00 61.81 287 ILE A CA 1
ATOM 2270 C C . ILE A 1 287 ? -9.956 -21.319 28.189 1.00 61.81 287 ILE A C 1
ATOM 2272 O O . ILE A 1 287 ? -10.802 -20.612 28.741 1.00 61.81 287 ILE A O 1
ATOM 2276 N N . SER A 1 288 ? -9.400 -22.365 28.815 1.00 51.38 288 SER A N 1
ATOM 2277 C CA . SER A 1 288 ? -9.436 -22.440 30.277 1.00 51.38 288 SER A CA 1
ATOM 2278 C C . SER A 1 288 ? -8.723 -21.196 30.763 1.00 51.38 288 SER A C 1
ATOM 2280 O O . SER A 1 288 ? -7.595 -20.997 30.315 1.00 51.38 288 SER A O 1
ATOM 2282 N N . ALA A 1 289 ? -9.403 -20.386 31.580 1.00 44.59 289 ALA A N 1
ATOM 2283 C CA . ALA A 1 289 ? -8.903 -19.157 32.187 1.00 44.59 289 ALA A CA 1
ATOM 2284 C C . ALA A 1 289 ? -7.373 -19.094 32.124 1.00 44.59 289 ALA A C 1
ATOM 2286 O O . ALA A 1 289 ? -6.696 -19.831 32.845 1.00 44.59 289 ALA A O 1
ATOM 2287 N N . ALA A 1 290 ? -6.849 -18.310 31.173 1.00 37.66 290 ALA A N 1
ATOM 2288 C CA . ALA A 1 290 ? -5.433 -17.991 31.177 1.00 37.66 290 ALA A CA 1
ATOM 2289 C C . ALA A 1 290 ? -5.105 -17.472 32.594 1.00 37.66 290 ALA A C 1
ATOM 2291 O O . ALA A 1 290 ? -5.944 -16.753 33.156 1.00 37.66 290 ALA A O 1
ATOM 2292 N N . PRO A 1 291 ? -3.990 -17.920 33.199 1.00 43.59 291 PRO A N 1
ATOM 2293 C CA . PRO A 1 291 ? -3.695 -17.714 34.618 1.00 43.59 291 PRO A CA 1
ATOM 2294 C C . PRO A 1 291 ? -3.924 -16.271 35.102 1.00 43.59 291 PRO A C 1
ATOM 2296 O O . PRO A 1 291 ? -3.679 -15.305 34.346 1.00 43.59 291 PRO A O 1
#

pLDDT: mean 88.0, std 11.57, range [37.66, 97.88]